Protein AF-T1BJP9-F1 (afdb_monomer)

Solvent-accessible surface area (backbone atoms only — not comparable to full-atom values): 12077 Å² total; per-residue (Å²): 49,30,37,71,36,80,92,75,74,42,78,43,82,44,78,53,63,65,61,49,51,52,51,55,53,50,50,42,71,77,35,78,64,56,66,81,48,62,50,51,62,46,56,90,78,42,38,55,70,65,92,72,53,74,73,53,45,54,58,36,40,56,50,18,43,73,68,67,36,58,67,88,60,92,91,48,84,74,60,57,40,37,24,61,34,45,49,51,98,43,65,76,87,45,28,39,38,47,62,45,50,48,52,53,50,51,44,54,48,48,42,62,74,52,51,67,56,54,81,48,71,87,43,72,69,50,28,49,52,50,30,52,54,52,45,57,56,49,47,56,33,48,74,66,64,47,31,24,53,92,51,67,79,26,22,39,52,65,49,30,48,62,92,65,39,39,70,70,39,45,76,68,52,35,46,39,38,36,39,31,37,3,70,77,41,54,66,44,60,60,32,35,40,29,40,29,36,91,91,47,72,48,63,40,82,47,91,75,67,82,83,77,71,65,132

Mean predicted aligned error: 6.46 Å

Organism: NCBI:txid410659

pLDDT: mean 87.58, std 11.11, range [42.12, 98.12]

Sequence (215 aa):
MR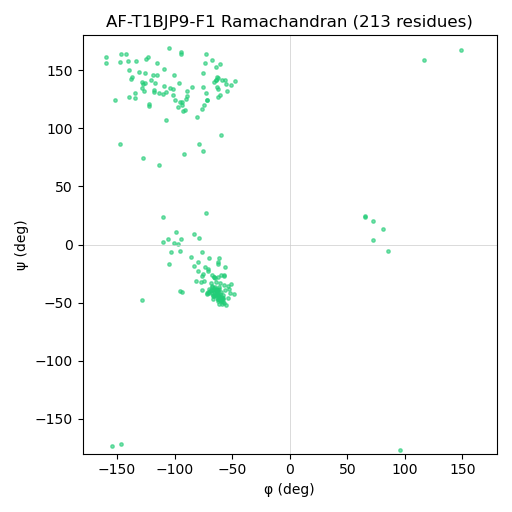AFDRLRGRLETFASCGAAAGLLARAEAHRPLGGSDEEAVLRAGLLPAVEVSPAQRVRLAQVGINTLVAVRSLDTPPVSARTLATGGSGSPDWRFLSARRLALRIAASVERGTRWMVFEQNAPVTWARGRSLVAAYLARFAAGGAFAGASAEERYFVVCDERVNQPDSVASGRVNLLFGIAARRAGEFDTWLVSHQPAASRARPVSVNRLATRP

Foldseek 3Di:
DWAQDPVVRGIDDDDCVVQVVVQVVVVCVVPVLFDFQFQAEGDPRDADPDDADLVRQVVCLQQQHHDYHPDDDPVHDGDFHFHNLNNDPHDPQRGGPRLVVNVVVLLVCLQVVLQCLLVDQQDPVSLVVSQVVSLVVQVVSVVVVQADDDDSQQAKHKDFDCVQCPPVCNVQSKGKIKMFGHRDYGNDTFIWIWIYDPVDIDIDTDDDDSVPPDD

Structure (mmCIF, N/CA/C/O backbone):
data_AF-T1BJP9-F1
#
_entry.id   AF-T1BJP9-F1
#
loop_
_atom_site.group_PDB
_atom_site.id
_atom_site.type_symbol
_atom_site.label_atom_id
_atom_site.label_alt_id
_atom_site.label_comp_id
_atom_site.label_asym_id
_atom_site.label_entity_id
_atom_site.label_seq_id
_atom_site.pdbx_PDB_ins_code
_atom_site.Cartn_x
_atom_site.Cartn_y
_atom_site.Cartn_z
_atom_site.occupancy
_atom_site.B_iso_or_equiv
_atom_site.auth_seq_id
_atom_site.auth_comp_id
_atom_site.auth_asym_id
_atom_site.auth_atom_id
_atom_site.pdbx_PDB_model_num
ATOM 1 N N . MET A 1 1 ? 9.983 -6.065 -25.088 1.00 90.06 1 MET A N 1
ATOM 2 C CA . MET A 1 1 ? 11.249 -6.635 -24.570 1.00 90.06 1 MET A CA 1
ATOM 3 C C . MET A 1 1 ? 11.684 -7.760 -25.494 1.00 90.06 1 MET A C 1
ATOM 5 O O . MET A 1 1 ? 10.810 -8.445 -25.995 1.00 90.06 1 MET A O 1
ATOM 9 N N . ARG A 1 2 ? 12.980 -7.969 -25.722 1.00 91.12 2 ARG A N 1
ATOM 10 C CA . ARG A 1 2 ? 13.518 -9.122 -26.455 1.00 91.12 2 ARG A CA 1
ATOM 11 C C . ARG A 1 2 ? 14.130 -10.131 -25.484 1.00 91.12 2 ARG A C 1
ATOM 13 O O . ARG A 1 2 ? 14.842 -9.730 -24.563 1.00 91.12 2 ARG A O 1
ATOM 20 N N . ALA A 1 3 ? 13.834 -11.410 -25.681 1.00 91.19 3 ALA A N 1
ATOM 21 C CA . ALA A 1 3 ? 14.367 -12.519 -24.890 1.00 91.19 3 ALA A CA 1
ATOM 22 C C . ALA A 1 3 ? 14.529 -13.762 -25.771 1.00 91.19 3 ALA A C 1
ATOM 24 O O . ALA A 1 3 ? 13.883 -13.872 -26.814 1.00 91.19 3 ALA A O 1
ATOM 25 N N . PHE A 1 4 ? 15.404 -14.687 -25.373 1.00 91.81 4 PHE A N 1
ATOM 26 C CA . PHE A 1 4 ? 15.595 -15.937 -26.106 1.00 91.81 4 PHE A CA 1
ATOM 27 C C . PHE A 1 4 ? 14.437 -16.896 -25.816 1.00 91.81 4 PHE A C 1
ATOM 29 O O . PHE A 1 4 ? 14.253 -17.322 -24.674 1.00 91.81 4 PHE A O 1
ATOM 36 N N . ASP A 1 5 ? 13.662 -17.227 -26.847 1.00 92.62 5 ASP A N 1
ATOM 37 C CA . ASP A 1 5 ? 12.612 -18.234 -26.775 1.00 92.62 5 ASP A CA 1
ATOM 38 C C . ASP A 1 5 ? 13.238 -19.626 -26.911 1.00 92.62 5 ASP A C 1
ATOM 40 O O . ASP A 1 5 ? 13.699 -20.016 -27.985 1.00 92.62 5 ASP A O 1
ATOM 44 N N . ARG A 1 6 ? 13.241 -20.391 -25.814 1.00 91.12 6 ARG A N 1
ATOM 45 C CA . ARG A 1 6 ? 13.776 -21.759 -25.794 1.00 91.12 6 ARG A CA 1
ATOM 46 C C . ARG A 1 6 ? 12.972 -22.728 -26.660 1.00 91.12 6 ARG A C 1
ATOM 48 O O . ARG A 1 6 ? 13.551 -23.693 -27.138 1.00 91.12 6 ARG A O 1
ATOM 55 N N . LEU A 1 7 ? 11.676 -22.485 -26.865 1.00 92.88 7 LEU A N 1
ATOM 56 C CA . LEU A 1 7 ? 10.820 -23.362 -27.670 1.00 92.88 7 LEU A CA 1
ATOM 57 C C . LEU A 1 7 ? 11.060 -23.164 -29.167 1.00 92.88 7 LEU A C 1
ATOM 59 O O . LEU A 1 7 ? 10.946 -24.108 -29.941 1.00 92.88 7 LEU A O 1
ATOM 63 N N . ARG A 1 8 ? 11.402 -21.937 -29.572 1.00 92.19 8 ARG A N 1
ATOM 64 C CA . ARG A 1 8 ? 11.646 -21.577 -30.978 1.00 92.19 8 ARG A CA 1
ATOM 65 C C . ARG A 1 8 ? 13.124 -21.450 -31.339 1.00 92.19 8 ARG A C 1
ATOM 67 O O . ARG A 1 8 ? 13.442 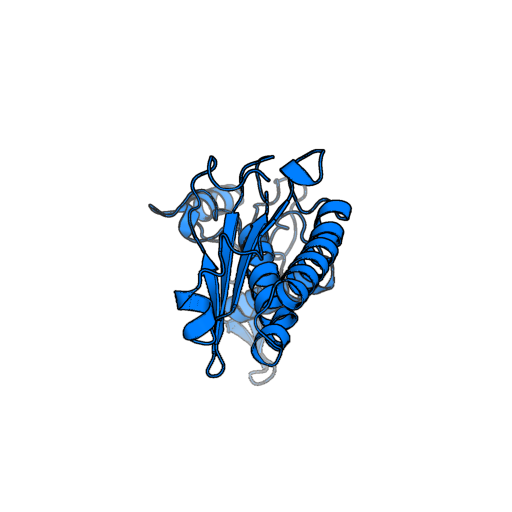-21.245 -32.506 1.00 92.19 8 ARG A O 1
ATOM 74 N N . GLY A 1 9 ? 14.021 -21.534 -30.356 1.00 93.69 9 GLY A N 1
ATOM 75 C CA . GLY A 1 9 ? 15.469 -21.467 -30.554 1.00 93.69 9 GLY A CA 1
ATOM 76 C C . GLY A 1 9 ? 15.977 -20.118 -31.073 1.00 93.69 9 GLY A C 1
ATOM 77 O O . GLY A 1 9 ? 17.035 -20.068 -31.693 1.00 93.69 9 GLY A O 1
ATOM 78 N N . ARG A 1 10 ? 15.239 -19.020 -30.863 1.00 92.56 10 ARG A N 1
ATOM 79 C CA . ARG A 1 10 ? 15.594 -17.690 -31.388 1.00 92.56 10 ARG A CA 1
ATOM 80 C C . ARG A 1 10 ? 15.185 -16.560 -30.451 1.00 92.56 10 ARG A C 1
ATOM 82 O O . ARG A 1 10 ? 14.361 -16.736 -29.559 1.00 92.56 10 ARG A O 1
ATOM 89 N N . LEU A 1 11 ? 15.749 -15.374 -30.668 1.00 91.62 11 LEU A N 1
ATOM 90 C CA . LEU A 1 11 ? 15.316 -14.159 -29.975 1.00 91.62 11 LEU A CA 1
ATOM 91 C C . LEU A 1 11 ? 13.948 -13.711 -30.496 1.00 91.62 11 LEU A C 1
ATOM 93 O O . LEU A 1 11 ? 13.807 -13.427 -31.683 1.00 91.62 11 LEU A O 1
ATOM 97 N N . GLU A 1 12 ? 12.981 -13.567 -29.596 1.00 93.38 12 GLU A N 1
ATOM 98 C CA . GLU A 1 12 ? 11.652 -13.041 -29.910 1.00 93.38 12 GLU A CA 1
ATOM 99 C C . GLU A 1 12 ? 11.312 -11.815 -29.065 1.00 93.38 12 GLU A C 1
ATOM 101 O O . GLU A 1 12 ? 11.935 -11.529 -28.035 1.00 93.38 12 GLU A O 1
ATOM 106 N N . THR A 1 13 ? 10.322 -11.060 -29.539 1.00 93.44 13 THR A N 1
ATOM 107 C CA . THR A 1 13 ? 9.803 -9.884 -28.847 1.00 93.44 13 THR A CA 1
ATOM 108 C C . THR A 1 13 ? 8.581 -10.271 -28.027 1.00 93.44 13 THR A C 1
ATOM 110 O O . THR A 1 13 ? 7.578 -10.734 -28.555 1.00 93.44 13 THR A O 1
ATOM 113 N N . PHE A 1 14 ? 8.654 -10.001 -26.731 1.00 91.69 14 PHE A N 1
ATOM 114 C CA . PHE A 1 14 ? 7.597 -10.224 -25.759 1.00 91.69 14 PHE A CA 1
ATOM 115 C C . PHE A 1 14 ? 7.100 -8.902 -25.176 1.00 91.69 14 PHE A C 1
ATOM 117 O O . PHE A 1 14 ? 7.831 -7.900 -25.110 1.00 91.69 14 PHE A O 1
ATOM 124 N N . ALA A 1 15 ? 5.864 -8.920 -24.680 1.00 92.38 15 ALA A N 1
ATOM 125 C CA . ALA A 1 15 ? 5.334 -7.839 -23.866 1.00 92.38 15 ALA A CA 1
ATOM 126 C C . ALA A 1 15 ? 6.202 -7.627 -22.613 1.00 92.38 15 ALA A C 1
ATOM 128 O O . ALA A 1 15 ? 6.691 -8.568 -21.987 1.00 92.38 15 ALA A O 1
ATOM 129 N N . SER A 1 16 ? 6.391 -6.366 -22.228 1.00 91.19 16 SER A N 1
ATOM 130 C CA . SER A 1 16 ? 7.277 -5.995 -21.117 1.00 91.19 16 SER A CA 1
ATOM 131 C C . SER A 1 16 ? 6.678 -6.265 -19.724 1.00 91.19 16 SER A C 1
ATOM 133 O O . SER A 1 16 ? 7.378 -6.111 -18.725 1.00 91.19 16 SER A O 1
ATOM 135 N N . CYS A 1 17 ? 5.406 -6.672 -19.634 1.00 91.62 17 CYS A N 1
ATOM 136 C CA . CYS A 1 17 ? 4.692 -6.862 -18.368 1.00 91.62 17 CYS A CA 1
ATOM 137 C C . CYS A 1 17 ? 5.305 -7.958 -17.481 1.00 91.62 17 CYS A C 1
ATOM 139 O O . CYS A 1 17 ? 5.424 -7.752 -16.277 1.00 91.62 17 CYS A O 1
ATOM 141 N N . GLY A 1 18 ? 5.762 -9.078 -18.054 1.00 91.25 18 GLY A N 1
ATOM 142 C CA . GLY A 1 18 ? 6.396 -10.158 -17.286 1.00 91.25 18 GLY A CA 1
ATOM 143 C C . GLY A 1 18 ? 7.719 -9.728 -16.647 1.00 91.25 18 GLY A C 1
ATOM 144 O O . GLY A 1 18 ? 7.952 -9.961 -15.461 1.00 91.25 18 GLY A O 1
ATOM 145 N N . ALA A 1 19 ? 8.559 -9.014 -17.402 1.00 90.19 19 ALA A N 1
ATOM 146 C CA . ALA A 1 19 ? 9.796 -8.451 -16.866 1.00 90.19 19 ALA A CA 1
ATOM 147 C C . ALA A 1 19 ? 9.530 -7.377 -15.809 1.00 90.19 19 ALA A C 1
ATOM 149 O O . ALA A 1 19 ? 10.197 -7.369 -14.777 1.00 90.19 19 ALA A O 1
ATOM 150 N N . ALA A 1 20 ? 8.533 -6.514 -16.028 1.00 90.25 20 ALA A N 1
ATOM 151 C CA . ALA A 1 20 ? 8.109 -5.537 -15.034 1.00 90.25 20 ALA A CA 1
ATOM 152 C C . ALA A 1 20 ? 7.643 -6.224 -13.738 1.00 90.25 20 ALA A C 1
ATOM 154 O O . ALA A 1 20 ? 8.125 -5.876 -12.667 1.00 90.25 20 ALA A O 1
ATOM 155 N N . ALA A 1 21 ? 6.789 -7.248 -13.813 1.00 90.56 21 ALA A N 1
ATOM 156 C CA . ALA A 1 21 ? 6.341 -7.998 -12.639 1.00 90.56 21 ALA A CA 1
ATOM 157 C C . ALA A 1 21 ? 7.515 -8.636 -11.872 1.00 90.56 21 ALA A C 1
ATOM 159 O O . ALA A 1 21 ? 7.614 -8.484 -10.654 1.00 90.56 21 ALA A O 1
ATOM 160 N N . GLY A 1 22 ? 8.455 -9.273 -12.578 1.00 90.12 22 GLY A N 1
ATOM 161 C CA . GLY A 1 22 ? 9.652 -9.856 -11.965 1.00 90.12 22 GLY A CA 1
ATOM 162 C C . GLY A 1 22 ? 10.575 -8.815 -11.318 1.00 90.12 22 GLY A C 1
ATOM 163 O O . GLY A 1 22 ? 11.112 -9.047 -10.234 1.00 90.12 22 GLY A O 1
ATOM 164 N N . LEU A 1 23 ? 10.730 -7.644 -11.946 1.00 88.88 23 LEU A N 1
ATOM 165 C CA . LEU A 1 23 ? 11.464 -6.507 -11.383 1.00 88.88 23 LEU A CA 1
ATOM 166 C C . LEU A 1 23 ? 10.834 -6.023 -10.081 1.00 88.88 23 LEU A C 1
ATOM 168 O O . LEU A 1 23 ? 11.531 -5.839 -9.083 1.00 88.88 23 LEU A O 1
ATOM 172 N N . LEU A 1 24 ? 9.515 -5.852 -10.097 1.00 87.06 24 LEU A N 1
ATOM 173 C CA . LEU A 1 24 ? 8.733 -5.386 -8.964 1.00 87.06 24 LEU A CA 1
ATOM 174 C C . LEU A 1 24 ? 8.795 -6.372 -7.786 1.00 87.06 24 LEU A C 1
ATOM 176 O O . LEU A 1 24 ? 8.982 -5.918 -6.656 1.00 87.06 24 LEU A O 1
ATOM 180 N N . ALA A 1 25 ? 8.687 -7.679 -8.043 1.00 87.94 25 ALA A N 1
ATOM 181 C CA . ALA A 1 25 ? 8.791 -8.726 -7.023 1.00 87.94 25 ALA A CA 1
ATOM 182 C C . ALA A 1 25 ? 10.201 -8.799 -6.416 1.00 87.94 25 ALA A C 1
ATOM 184 O O . ALA A 1 25 ? 10.366 -8.850 -5.198 1.00 87.94 25 ALA A O 1
ATOM 185 N N . ARG A 1 26 ? 11.240 -8.727 -7.260 1.00 86.06 26 ARG A N 1
ATOM 186 C CA . ARG A 1 26 ? 12.637 -8.691 -6.808 1.00 86.06 26 ARG A CA 1
ATOM 187 C C . ARG A 1 26 ? 12.912 -7.471 -5.926 1.00 86.06 26 ARG A C 1
ATOM 189 O O . ARG A 1 26 ? 13.541 -7.606 -4.882 1.00 86.06 26 ARG A O 1
ATOM 196 N N . ALA A 1 27 ? 12.451 -6.291 -6.339 1.00 82.94 27 ALA A N 1
ATOM 197 C CA . ALA A 1 27 ? 12.645 -5.061 -5.574 1.00 82.94 27 ALA A CA 1
ATOM 198 C C . ALA A 1 27 ? 12.018 -5.155 -4.172 1.00 82.94 27 ALA A C 1
ATOM 200 O O . ALA A 1 27 ? 12.639 -4.742 -3.196 1.00 82.94 27 ALA A O 1
ATOM 201 N N . GLU A 1 28 ? 10.827 -5.750 -4.056 1.00 80.56 28 GLU A N 1
ATOM 202 C CA . GLU A 1 28 ? 10.171 -5.967 -2.760 1.00 80.56 28 GLU A CA 1
ATOM 203 C C . GLU A 1 28 ? 10.908 -6.972 -1.872 1.00 80.56 28 GLU A C 1
ATOM 205 O O . GLU A 1 28 ? 10.974 -6.758 -0.663 1.00 80.56 28 GLU A O 1
ATOM 210 N N . ALA A 1 29 ? 11.489 -8.027 -2.452 1.00 83.69 29 ALA A N 1
ATOM 211 C CA . ALA A 1 29 ? 12.279 -9.002 -1.702 1.00 83.69 29 ALA A CA 1
ATOM 212 C C . ALA A 1 29 ? 13.553 -8.381 -1.103 1.00 83.69 29 ALA A C 1
ATOM 214 O O . ALA A 1 29 ? 13.911 -8.688 0.031 1.00 83.69 29 ALA A O 1
ATOM 215 N N . HIS A 1 30 ? 14.221 -7.487 -1.839 1.00 81.19 30 HIS A N 1
ATOM 216 C CA . HIS A 1 30 ? 15.437 -6.824 -1.355 1.00 81.19 30 HIS A CA 1
ATOM 217 C C . HIS A 1 30 ? 15.161 -5.629 -0.438 1.00 81.19 30 HIS A C 1
ATOM 219 O O . HIS A 1 30 ? 15.968 -5.344 0.444 1.00 81.19 30 HIS A O 1
ATOM 225 N N . ARG A 1 31 ? 14.046 -4.913 -0.634 1.00 76.88 31 ARG A N 1
ATOM 226 C CA . ARG A 1 31 ? 13.675 -3.739 0.170 1.00 76.88 31 ARG A CA 1
ATOM 227 C C . ARG A 1 31 ? 12.257 -3.864 0.721 1.00 76.88 31 ARG A C 1
ATOM 229 O O . ARG A 1 31 ? 11.335 -3.168 0.280 1.00 76.88 31 ARG A O 1
ATOM 236 N N . PRO A 1 32 ? 12.062 -4.714 1.739 1.00 72.31 32 PRO A N 1
ATOM 237 C CA . PRO A 1 32 ? 10.743 -4.999 2.273 1.00 72.31 32 PRO A CA 1
ATOM 238 C C . PRO A 1 32 ? 10.136 -3.826 3.044 1.00 72.31 32 PRO A C 1
ATOM 240 O O . PRO A 1 32 ? 8.948 -3.878 3.319 1.00 72.31 32 PRO A O 1
ATOM 243 N N . LEU A 1 33 ? 10.864 -2.760 3.378 1.00 71.62 33 LEU A N 1
ATOM 244 C CA . LEU A 1 33 ? 10.304 -1.584 4.065 1.00 71.62 33 LEU A CA 1
ATOM 245 C C . LEU A 1 33 ? 10.016 -0.406 3.122 1.00 71.62 33 LEU A C 1
ATOM 247 O O . LEU A 1 33 ? 9.480 0.606 3.557 1.00 71.62 33 LEU A O 1
ATOM 251 N N . GLY A 1 34 ? 10.271 -0.571 1.822 1.00 68.75 34 GLY A N 1
ATOM 252 C CA . GLY A 1 34 ? 10.243 0.522 0.853 1.00 68.75 34 GLY A CA 1
ATOM 253 C C . GLY A 1 34 ? 11.636 1.107 0.613 1.00 68.75 34 GLY A C 1
ATOM 254 O O . GLY A 1 34 ? 12.639 0.585 1.096 1.00 68.75 34 GLY A O 1
ATOM 255 N N . GLY A 1 35 ? 11.706 2.151 -0.210 1.00 61.66 35 GLY A N 1
ATOM 256 C CA . GLY A 1 35 ? 12.955 2.786 -0.632 1.00 61.66 35 GLY A CA 1
ATOM 257 C C . GLY A 1 35 ? 12.844 3.365 -2.041 1.00 61.66 35 GLY A C 1
ATOM 258 O O . GLY A 1 35 ? 11.881 3.067 -2.748 1.00 61.66 35 GLY A O 1
ATOM 259 N N . SER A 1 36 ? 13.828 4.187 -2.424 1.00 57.66 36 SER A N 1
ATOM 260 C CA . SER A 1 36 ? 13.829 4.973 -3.667 1.00 57.66 36 SER A CA 1
ATOM 261 C C . SER A 1 36 ? 13.440 4.150 -4.895 1.00 57.66 36 SER A C 1
ATOM 263 O O . SER A 1 36 ? 13.848 2.993 -5.037 1.00 57.66 36 SER A O 1
ATOM 265 N N . ASP A 1 37 ? 12.660 4.764 -5.785 1.00 64.50 37 ASP A N 1
ATOM 266 C CA . ASP A 1 37 ? 12.330 4.206 -7.091 1.00 64.50 37 ASP A CA 1
ATOM 267 C C . ASP A 1 37 ? 13.620 3.975 -7.890 1.00 64.50 37 ASP A C 1
ATOM 269 O O . ASP A 1 37 ? 14.137 4.887 -8.541 1.00 64.50 37 ASP A O 1
ATOM 273 N N . GLU A 1 38 ? 14.161 2.759 -7.822 1.00 68.44 38 GLU A N 1
ATOM 274 C CA . GLU A 1 38 ? 15.278 2.376 -8.672 1.00 68.44 38 GLU A CA 1
ATOM 275 C C . GLU A 1 38 ? 14.856 2.426 -10.138 1.00 68.44 38 GLU A C 1
ATOM 277 O O . GLU A 1 38 ? 13.747 2.028 -10.504 1.00 68.44 38 GLU A O 1
ATOM 282 N N . GLU A 1 39 ? 15.786 2.845 -10.996 1.00 81.12 39 GLU A N 1
ATOM 283 C CA . GLU A 1 39 ? 15.613 2.677 -12.436 1.00 81.12 39 GLU A CA 1
ATOM 284 C C . GLU A 1 39 ? 15.364 1.196 -12.759 1.00 81.12 39 GLU A C 1
ATOM 286 O O . GLU A 1 39 ? 16.009 0.301 -12.197 1.00 81.12 39 GLU A O 1
ATOM 291 N N . ALA A 1 40 ? 14.422 0.942 -13.661 1.00 84.94 40 ALA A N 1
ATOM 292 C CA . ALA A 1 40 ? 13.969 -0.397 -13.994 1.00 84.94 40 ALA A CA 1
ATOM 293 C C . ALA A 1 40 ? 14.962 -1.101 -14.937 1.00 84.94 40 ALA A C 1
ATOM 295 O O . ALA A 1 40 ? 14.828 -1.065 -16.162 1.00 84.94 40 ALA A O 1
ATOM 296 N N . VAL A 1 41 ? 15.971 -1.746 -14.344 1.00 88.94 41 VAL A N 1
ATOM 297 C CA . VAL A 1 41 ? 17.056 -2.430 -15.065 1.00 88.94 41 VAL A CA 1
ATOM 298 C C . VAL A 1 41 ? 16.746 -3.910 -15.271 1.00 88.94 41 VAL A C 1
ATOM 300 O O . VAL A 1 41 ? 16.594 -4.667 -14.306 1.00 88.94 41 VAL A O 1
ATOM 303 N N . LEU A 1 42 ? 16.693 -4.331 -16.531 1.00 89.69 42 LEU A N 1
ATOM 304 C CA . LEU A 1 42 ? 16.472 -5.713 -16.949 1.00 89.69 42 LEU A CA 1
ATOM 305 C C . LEU A 1 42 ? 17.569 -6.666 -16.440 1.00 89.69 42 LEU A C 1
ATOM 307 O O . LEU A 1 42 ? 18.696 -6.271 -16.157 1.00 89.69 42 LEU A O 1
ATOM 311 N N . ARG A 1 43 ? 17.234 -7.956 -16.307 1.00 87.19 43 ARG A N 1
ATOM 312 C CA . ARG A 1 43 ? 18.234 -8.999 -16.024 1.00 87.19 43 ARG A CA 1
ATOM 313 C C . ARG A 1 43 ? 19.080 -9.291 -17.265 1.00 87.19 43 ARG A C 1
ATOM 315 O O . ARG A 1 43 ? 18.611 -9.120 -18.388 1.00 87.19 43 ARG A O 1
ATOM 322 N N . ALA A 1 44 ? 20.283 -9.819 -17.043 1.00 84.69 44 ALA A N 1
ATOM 323 C CA . ALA A 1 44 ? 21.127 -10.348 -18.108 1.00 84.69 44 ALA A CA 1
ATOM 324 C C . ALA A 1 44 ? 20.347 -11.341 -18.992 1.00 84.69 44 ALA A C 1
ATOM 326 O O . ALA A 1 44 ? 19.571 -12.155 -18.488 1.00 84.69 44 ALA A O 1
ATOM 327 N N . GLY A 1 45 ? 20.535 -11.241 -20.310 1.00 84.25 45 GLY A N 1
ATOM 328 C CA . GLY A 1 45 ? 19.798 -12.030 -21.304 1.00 84.25 45 GLY A CA 1
ATOM 329 C C . GLY A 1 45 ? 18.447 -11.442 -21.734 1.00 84.25 45 GLY A C 1
ATOM 330 O O . GLY A 1 45 ? 17.832 -11.970 -22.659 1.00 84.25 45 GLY A O 1
ATOM 331 N N . LEU A 1 46 ? 17.991 -10.347 -21.114 1.00 89.62 46 LEU A N 1
ATOM 332 C CA . LEU A 1 46 ? 16.824 -9.578 -21.551 1.00 89.62 46 LEU A CA 1
ATOM 333 C C . LEU A 1 46 ? 17.271 -8.232 -22.119 1.00 89.62 46 LEU A C 1
ATOM 335 O O . LEU A 1 46 ? 18.097 -7.542 -21.524 1.00 89.62 46 LEU A O 1
ATOM 339 N N . LEU A 1 47 ? 16.679 -7.832 -23.242 1.00 90.19 47 LEU A N 1
ATOM 340 C CA . LEU A 1 47 ? 17.001 -6.574 -23.916 1.00 90.19 47 LEU A CA 1
ATOM 341 C C . LEU A 1 47 ? 15.740 -5.724 -24.138 1.00 90.19 47 LEU A C 1
ATOM 343 O O . LEU A 1 47 ? 14.647 -6.264 -24.359 1.00 90.19 47 LEU A O 1
ATOM 347 N N . PRO A 1 48 ? 15.838 -4.385 -24.111 1.00 91.31 48 PRO A N 1
ATOM 348 C CA . PRO A 1 48 ? 14.796 -3.525 -24.652 1.00 91.31 48 PRO A CA 1
ATOM 349 C C . PRO A 1 48 ? 14.544 -3.878 -26.122 1.00 91.31 48 PRO A C 1
ATOM 351 O O . PRO A 1 48 ? 15.462 -4.217 -26.863 1.00 91.31 48 PRO A O 1
ATOM 354 N N . ALA A 1 49 ? 13.279 -3.843 -26.547 1.00 92.00 49 ALA A N 1
ATOM 355 C CA . ALA A 1 49 ? 12.959 -4.038 -27.966 1.00 92.00 49 ALA A CA 1
ATOM 356 C C . ALA A 1 49 ? 13.265 -2.785 -28.797 1.00 92.00 49 ALA A C 1
ATOM 358 O O . ALA A 1 49 ? 13.539 -2.891 -29.985 1.00 92.00 49 ALA A O 1
ATOM 359 N N . VAL A 1 50 ? 13.213 -1.624 -28.146 1.00 91.06 50 VAL A N 1
ATOM 360 C CA . VAL A 1 50 ? 13.495 -0.309 -28.711 1.00 91.06 50 VAL A CA 1
ATOM 361 C C . VAL A 1 50 ? 14.395 0.405 -27.716 1.00 91.06 50 VAL A C 1
ATOM 363 O O . VAL A 1 50 ? 14.100 0.415 -26.516 1.00 91.06 50 VAL A O 1
ATOM 366 N N . GLU A 1 51 ? 15.491 0.972 -28.204 1.00 89.50 51 GLU A N 1
ATOM 367 C CA . GLU A 1 51 ? 16.333 1.845 -27.397 1.00 89.50 51 GLU A CA 1
ATOM 368 C C . GLU A 1 51 ? 15.663 3.207 -27.235 1.00 89.50 51 GLU A C 1
ATOM 370 O O . GLU A 1 51 ? 15.117 3.772 -28.181 1.00 89.50 51 GLU A O 1
ATOM 375 N N . VAL A 1 52 ? 15.688 3.728 -26.011 1.00 90.94 52 VAL A N 1
ATOM 376 C CA . VAL A 1 52 ? 15.080 5.014 -25.673 1.00 90.94 52 VAL A CA 1
ATOM 377 C C . VAL A 1 52 ? 16.161 5.912 -25.101 1.00 90.94 52 VAL A C 1
ATOM 379 O O . VAL A 1 52 ? 16.779 5.580 -24.083 1.00 90.94 52 VAL A O 1
ATOM 382 N N . SER A 1 53 ? 16.377 7.059 -25.746 1.00 90.69 53 SER A N 1
ATOM 383 C CA . SER A 1 53 ? 17.410 8.000 -25.321 1.00 90.69 53 SER A CA 1
ATOM 384 C C . SER A 1 53 ? 17.098 8.567 -23.932 1.00 90.69 53 SER A C 1
ATOM 386 O O . SER A 1 53 ? 15.924 8.687 -23.565 1.00 90.69 53 SER A O 1
ATOM 388 N N . PRO A 1 54 ? 18.108 8.973 -23.145 1.00 89.38 54 PRO A N 1
ATOM 389 C CA . PRO A 1 54 ? 17.885 9.531 -21.811 1.00 89.38 54 PRO A CA 1
ATOM 390 C C . PRO A 1 54 ? 16.869 10.685 -21.791 1.00 89.38 54 PRO A C 1
ATOM 392 O O . PRO A 1 54 ? 15.963 10.703 -20.958 1.00 89.38 54 PRO A O 1
ATOM 395 N N . ALA A 1 55 ? 16.939 11.591 -22.772 1.00 90.19 55 ALA A N 1
ATOM 396 C CA . ALA A 1 55 ? 15.987 12.691 -22.911 1.00 90.19 55 ALA A CA 1
ATOM 397 C C . ALA A 1 55 ? 14.552 12.201 -23.189 1.00 90.19 55 ALA A C 1
ATOM 399 O O . ALA A 1 55 ? 13.591 12.736 -22.636 1.00 90.19 55 ALA A O 1
ATOM 400 N N . GLN A 1 56 ? 14.386 11.163 -24.017 1.00 93.06 56 GLN A N 1
ATOM 401 C CA . GLN A 1 56 ? 13.080 10.544 -24.253 1.00 93.06 56 GLN A CA 1
ATOM 402 C C . GLN A 1 56 ? 12.549 9.839 -23.001 1.00 93.06 56 GLN A C 1
ATOM 404 O O . GLN A 1 56 ? 11.359 9.956 -22.717 1.00 93.06 56 GLN A O 1
ATOM 409 N N . ARG A 1 57 ? 13.405 9.163 -22.220 1.00 91.81 57 ARG A N 1
ATOM 410 C CA . ARG A 1 57 ? 12.996 8.505 -20.965 1.00 91.81 57 ARG A CA 1
ATOM 411 C C . ARG A 1 57 ? 12.384 9.503 -19.987 1.00 91.81 57 ARG A C 1
ATOM 413 O O . ARG A 1 57 ? 11.338 9.222 -19.408 1.00 91.81 57 ARG A O 1
ATOM 420 N N . VAL A 1 58 ? 12.997 10.679 -19.845 1.00 89.50 58 VAL A N 1
ATOM 421 C CA . VAL A 1 58 ? 12.475 11.755 -18.988 1.00 89.50 58 VAL A CA 1
ATOM 422 C C . VAL A 1 58 ? 11.108 12.235 -19.479 1.00 89.50 58 VAL A C 1
ATOM 424 O O . VAL A 1 58 ? 10.180 12.327 -18.676 1.00 89.50 58 VAL A O 1
ATOM 427 N N . ARG A 1 59 ? 10.952 12.479 -20.788 1.00 92.31 59 ARG A N 1
ATOM 428 C CA . ARG A 1 59 ? 9.666 12.897 -21.378 1.00 92.31 59 ARG A CA 1
ATOM 429 C C . ARG A 1 59 ? 8.566 11.852 -21.188 1.00 92.31 59 ARG A C 1
ATOM 431 O O . ARG A 1 59 ? 7.461 12.184 -20.780 1.00 92.31 59 ARG A O 1
ATOM 438 N N . LEU A 1 60 ? 8.873 10.577 -21.414 1.00 92.50 60 LEU A N 1
ATOM 439 C CA . LEU A 1 60 ? 7.927 9.477 -21.204 1.00 92.50 60 LEU A CA 1
ATOM 440 C C . LEU A 1 60 ? 7.518 9.352 -19.730 1.00 92.50 60 LEU A C 1
ATOM 442 O O . LEU A 1 60 ? 6.339 9.190 -19.417 1.00 92.50 60 LEU A O 1
ATOM 446 N N . ALA A 1 61 ? 8.460 9.524 -18.804 1.00 89.75 61 ALA A N 1
A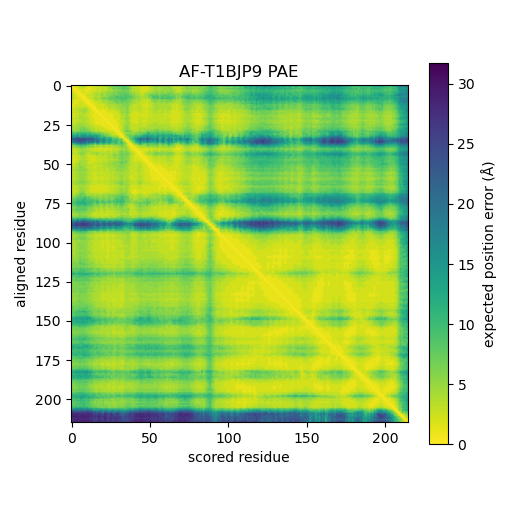TOM 447 C CA . ALA A 1 61 ? 8.157 9.506 -17.379 1.00 89.75 61 ALA A CA 1
ATOM 448 C C . ALA A 1 61 ? 7.274 10.689 -16.941 1.00 89.75 61 ALA A C 1
ATOM 450 O O . ALA A 1 61 ? 6.505 10.558 -15.989 1.00 89.75 61 ALA A O 1
ATOM 451 N N . GLN A 1 62 ? 7.329 11.842 -17.617 1.00 88.12 62 GLN A N 1
ATOM 452 C CA . GLN A 1 62 ? 6.421 12.964 -17.332 1.00 88.12 62 GLN A CA 1
ATOM 453 C C . GLN A 1 62 ? 4.952 12.610 -17.589 1.00 88.12 62 GLN A C 1
ATOM 455 O O . GLN A 1 62 ? 4.093 13.113 -16.877 1.00 88.12 62 GLN A O 1
ATOM 460 N N . VAL A 1 63 ? 4.673 11.683 -18.508 1.00 90.00 63 VAL A N 1
ATOM 461 C CA . VAL A 1 63 ? 3.316 11.181 -18.782 1.00 90.00 63 VAL A CA 1
ATOM 462 C C . VAL A 1 63 ? 3.016 9.839 -18.098 1.00 90.00 63 VAL A C 1
ATOM 464 O O . VAL A 1 63 ? 2.002 9.207 -18.372 1.00 90.00 63 VAL A O 1
ATOM 467 N N . GLY A 1 64 ? 3.880 9.387 -17.181 1.00 88.62 64 GLY A N 1
ATOM 468 C CA . GLY A 1 64 ? 3.686 8.143 -16.426 1.00 88.62 64 GLY A CA 1
ATOM 469 C C . GLY A 1 64 ? 4.080 6.862 -17.172 1.00 88.62 64 GLY A C 1
ATOM 470 O O . GLY A 1 64 ? 3.753 5.770 -16.709 1.00 88.62 64 GLY A O 1
ATOM 471 N N . ILE A 1 65 ? 4.796 6.966 -18.296 1.00 91.88 65 ILE A N 1
ATOM 472 C CA . ILE A 1 65 ? 5.325 5.812 -19.033 1.00 91.88 65 ILE A CA 1
ATOM 473 C C . ILE A 1 65 ? 6.731 5.489 -18.520 1.00 91.88 65 ILE A C 1
ATOM 475 O O . ILE A 1 65 ? 7.672 6.265 -18.683 1.00 91.88 65 ILE A O 1
ATOM 479 N N . ASN A 1 66 ? 6.879 4.308 -17.919 1.00 91.88 66 ASN A N 1
ATOM 480 C CA . ASN A 1 66 ? 8.161 3.826 -17.407 1.00 91.88 66 ASN A CA 1
ATOM 481 C C . ASN A 1 66 ? 8.918 3.049 -18.484 1.00 91.88 66 ASN A C 1
ATOM 483 O O . ASN A 1 66 ? 8.365 2.155 -19.125 1.00 91.88 66 ASN A O 1
ATOM 487 N N . THR A 1 67 ? 10.200 3.362 -18.650 1.00 92.12 67 THR A N 1
ATOM 488 C CA . THR A 1 67 ? 11.079 2.702 -19.622 1.00 92.12 67 THR A CA 1
ATOM 489 C C . THR A 1 67 ? 11.957 1.662 -18.932 1.00 92.12 67 THR A C 1
ATOM 491 O O . THR A 1 67 ? 12.329 1.819 -17.770 1.00 92.12 67 THR A O 1
ATOM 494 N N . LEU A 1 68 ? 12.254 0.573 -19.643 1.00 91.56 68 LEU A N 1
ATOM 495 C CA . LEU A 1 68 ? 13.144 -0.491 -19.178 1.00 91.56 68 LEU A CA 1
ATOM 496 C C . LEU A 1 68 ? 14.510 -0.312 -19.833 1.00 91.56 68 LEU A C 1
ATOM 498 O O . LEU A 1 68 ? 14.582 -0.126 -21.048 1.00 91.56 68 LEU A O 1
ATOM 502 N N . VAL A 1 69 ? 15.576 -0.407 -19.044 1.00 90.44 69 VAL A N 1
ATOM 503 C CA . VAL A 1 69 ? 16.958 -0.277 -19.526 1.00 90.44 69 VAL A CA 1
ATOM 504 C C . VAL A 1 69 ? 17.709 -1.596 -19.349 1.00 90.44 69 VAL A C 1
ATOM 506 O O . VAL A 1 69 ? 17.444 -2.340 -18.407 1.00 90.44 69 VAL A O 1
ATOM 509 N N . ALA A 1 70 ? 18.630 -1.916 -20.260 1.00 87.19 70 ALA A N 1
ATOM 510 C CA . ALA A 1 70 ? 19.497 -3.092 -20.118 1.00 87.19 70 ALA A CA 1
ATOM 511 C C . ALA A 1 70 ? 20.617 -2.853 -19.097 1.00 87.19 70 ALA A C 1
ATOM 513 O O . ALA A 1 70 ? 20.956 -3.739 -18.319 1.00 87.19 70 ALA A O 1
ATOM 514 N N . VAL A 1 71 ? 21.179 -1.642 -19.106 1.00 83.56 71 VAL A N 1
ATOM 515 C CA . VAL A 1 71 ? 22.340 -1.244 -18.305 1.00 83.56 71 VAL A CA 1
ATOM 516 C C . VAL A 1 71 ? 22.084 0.152 -17.741 1.00 83.56 71 VAL A C 1
ATOM 518 O O . VAL A 1 71 ? 21.477 0.989 -18.413 1.00 83.56 71 VAL A O 1
ATOM 521 N N . ARG A 1 72 ? 22.524 0.397 -16.501 1.00 81.19 72 ARG A N 1
ATOM 522 C CA . ARG A 1 72 ? 22.507 1.741 -15.907 1.00 81.19 72 ARG A CA 1
ATOM 523 C C . ARG A 1 72 ? 23.598 2.578 -16.565 1.00 81.19 72 ARG A C 1
ATOM 525 O O . ARG A 1 72 ? 24.740 2.135 -16.635 1.00 81.19 72 ARG A O 1
ATOM 532 N N . SER A 1 73 ? 23.253 3.777 -17.014 1.00 80.69 73 SER A N 1
ATOM 533 C CA . SER A 1 73 ? 24.265 4.747 -17.430 1.00 80.69 73 SER A CA 1
ATOM 534 C C . SER A 1 73 ? 24.765 5.506 -16.203 1.00 80.69 73 SER A C 1
ATOM 536 O O . SER A 1 73 ? 23.958 5.917 -15.370 1.00 80.69 73 SER A O 1
ATOM 538 N N . LEU A 1 74 ? 26.083 5.676 -16.094 1.00 79.31 74 LEU A N 1
ATOM 539 C CA . LEU A 1 74 ? 26.700 6.499 -15.050 1.00 79.31 74 LEU A CA 1
ATOM 540 C C . LEU A 1 74 ? 26.532 7.998 -15.336 1.00 79.31 74 LEU A C 1
ATOM 542 O O . LEU A 1 74 ? 26.472 8.794 -14.405 1.00 79.31 74 LEU A O 1
ATOM 546 N N . ASP A 1 75 ? 26.376 8.366 -16.608 1.00 82.06 75 ASP A N 1
ATOM 547 C CA . ASP A 1 75 ? 26.333 9.761 -17.057 1.00 82.06 75 ASP A CA 1
ATOM 548 C C . ASP A 1 75 ? 24.933 10.379 -16.961 1.00 82.06 75 ASP A C 1
ATOM 550 O O . ASP A 1 75 ? 24.759 11.584 -17.140 1.00 82.06 75 ASP A O 1
ATOM 554 N N . THR A 1 76 ? 23.902 9.563 -16.712 1.00 79.00 76 THR A N 1
ATOM 555 C CA . THR A 1 76 ? 22.514 10.033 -16.665 1.00 79.00 76 THR A CA 1
ATOM 556 C C . THR A 1 76 ? 21.834 9.638 -15.368 1.00 79.00 76 THR A C 1
ATOM 558 O O . THR A 1 76 ? 21.866 8.457 -15.016 1.00 79.00 76 THR A O 1
ATOM 561 N N . PRO A 1 77 ? 21.153 10.577 -14.688 1.00 80.31 77 PRO A N 1
ATOM 562 C CA . PRO A 1 77 ? 20.469 10.263 -13.448 1.00 80.31 77 PRO A CA 1
ATOM 563 C C . PRO A 1 77 ? 19.354 9.231 -13.686 1.00 80.31 77 PRO A C 1
ATOM 565 O O . PRO A 1 77 ? 18.677 9.274 -14.723 1.00 80.31 77 PRO A O 1
ATOM 568 N N . PRO A 1 78 ? 19.128 8.317 -12.726 1.00 83.56 78 PRO A N 1
ATOM 569 C CA . PRO A 1 78 ? 18.083 7.314 -12.837 1.00 83.56 78 PRO A CA 1
ATOM 570 C C . PRO A 1 78 ? 16.704 7.974 -12.872 1.00 83.56 78 PRO A C 1
ATOM 572 O O . PRO A 1 78 ? 16.421 8.926 -12.141 1.00 83.56 78 PRO A O 1
ATOM 575 N N . VAL A 1 79 ? 15.812 7.431 -13.698 1.00 87.19 79 VAL A N 1
ATOM 576 C CA . VAL A 1 79 ? 14.423 7.890 -13.760 1.00 87.19 79 VAL A CA 1
ATOM 577 C C . VAL A 1 79 ? 13.568 7.053 -12.815 1.00 87.19 79 VAL A C 1
ATOM 579 O O . VAL A 1 79 ? 13.378 5.855 -13.024 1.00 87.19 79 VAL A O 1
ATOM 582 N N . SER A 1 80 ? 13.028 7.702 -11.786 1.00 85.44 80 SER A N 1
ATOM 583 C CA . SER A 1 80 ? 12.107 7.083 -10.834 1.00 85.44 80 SER A CA 1
ATOM 584 C C . SER A 1 80 ? 10.824 6.604 -11.511 1.00 85.44 80 SER A C 1
ATOM 586 O O . SER A 1 80 ? 10.200 7.349 -12.273 1.00 85.44 80 SER A O 1
ATOM 588 N N . ALA A 1 81 ? 10.416 5.377 -11.190 1.00 88.62 81 ALA A N 1
ATOM 589 C CA . ALA A 1 81 ? 9.189 4.766 -11.672 1.00 88.62 81 ALA A CA 1
ATOM 590 C C . ALA A 1 81 ? 7.938 5.520 -11.194 1.00 88.62 81 ALA A C 1
ATOM 592 O O . ALA A 1 81 ? 7.783 5.881 -10.027 1.00 88.62 81 ALA A O 1
ATOM 593 N N . ARG A 1 82 ? 7.005 5.728 -12.117 1.00 88.62 82 ARG A N 1
ATOM 594 C CA . ARG A 1 82 ? 5.813 6.552 -11.932 1.00 88.62 82 ARG A CA 1
ATOM 595 C C . ARG A 1 82 ? 4.537 5.792 -12.231 1.00 88.62 82 ARG A C 1
ATOM 597 O O . ARG A 1 82 ? 4.542 4.777 -12.922 1.00 88.62 82 ARG A O 1
ATOM 604 N N . THR A 1 83 ? 3.431 6.288 -11.703 1.00 89.12 83 THR A N 1
ATOM 605 C CA . THR A 1 83 ? 2.096 5.801 -12.050 1.00 89.12 83 THR A CA 1
ATOM 606 C C . THR A 1 83 ? 1.496 6.659 -13.164 1.00 89.12 83 THR A C 1
ATOM 608 O O . THR A 1 83 ? 1.949 7.779 -13.427 1.00 89.12 83 THR A O 1
ATOM 611 N N . LEU A 1 84 ? 0.417 6.167 -13.777 1.00 88.94 84 LEU A N 1
ATOM 612 C CA . LEU A 1 84 ? -0.371 6.930 -14.751 1.00 88.94 84 LEU A CA 1
ATOM 613 C C . LEU A 1 84 ? -1.015 8.190 -14.150 1.00 88.94 84 LEU A C 1
ATOM 615 O O . LEU A 1 84 ? -1.357 9.101 -14.895 1.00 88.94 84 LEU A O 1
ATOM 619 N N . ALA A 1 85 ? -1.105 8.299 -12.816 1.00 83.00 85 ALA A N 1
ATOM 620 C CA . ALA A 1 85 ? -1.558 9.523 -12.152 1.00 83.00 85 ALA A CA 1
ATOM 621 C C . ALA A 1 85 ? -0.628 10.722 -12.418 1.00 83.00 85 ALA A C 1
ATOM 623 O O . ALA A 1 85 ? -1.024 11.858 -12.200 1.00 83.00 85 ALA A O 1
ATOM 624 N N . THR A 1 86 ? 0.591 10.483 -12.914 1.00 78.19 86 THR A N 1
ATOM 625 C CA . THR A 1 86 ? 1.520 11.545 -13.330 1.00 78.19 86 THR A CA 1
ATOM 626 C C . THR A 1 86 ? 1.038 12.295 -14.572 1.00 78.19 86 THR A C 1
ATOM 628 O O . THR A 1 86 ? 1.236 13.500 -14.661 1.00 78.19 86 THR A O 1
ATOM 631 N N . GLY A 1 87 ? 0.460 11.580 -15.542 1.00 63.44 87 GLY A N 1
ATOM 632 C CA . GLY A 1 87 ? 0.155 12.110 -16.874 1.00 63.44 87 GLY A CA 1
ATOM 633 C C . GLY A 1 87 ? -1.268 12.644 -17.051 1.00 63.44 87 GLY A C 1
ATOM 634 O O . GLY A 1 87 ? -1.628 12.994 -18.169 1.00 63.44 87 GLY A O 1
ATOM 635 N N . GLY A 1 88 ? -2.088 12.681 -15.995 1.00 64.75 88 GLY A N 1
ATOM 636 C CA . GLY A 1 88 ? -3.500 13.080 -16.061 1.00 64.75 88 GLY A CA 1
ATOM 637 C C . GLY A 1 88 ? -3.988 13.804 -14.802 1.00 64.75 88 GLY A C 1
ATOM 638 O O . GLY A 1 88 ? -3.201 14.101 -13.909 1.00 64.75 88 GLY A O 1
ATOM 639 N N . SER A 1 89 ? -5.300 14.047 -14.702 1.00 52.56 89 SER A N 1
ATOM 640 C CA . SER A 1 89 ? -5.980 14.729 -13.579 1.00 52.56 89 SER A CA 1
ATOM 641 C C . SER A 1 89 ? -6.076 13.893 -12.287 1.00 52.56 89 SER A C 1
ATOM 643 O O . SER A 1 89 ? -7.035 14.020 -11.523 1.00 52.56 89 SER A O 1
ATOM 645 N N . GLY A 1 90 ? -5.144 12.962 -12.074 1.00 54.88 90 GLY A N 1
ATOM 646 C CA . GLY A 1 90 ? -5.100 12.135 -10.871 1.00 54.88 90 GLY A CA 1
ATOM 647 C C . GLY A 1 90 ? -4.646 12.941 -9.654 1.00 54.88 90 GLY A C 1
ATOM 648 O O . GLY A 1 90 ? -4.058 14.013 -9.788 1.00 54.88 90 GLY A O 1
ATOM 649 N N . SER A 1 91 ? -4.881 12.414 -8.447 1.00 59.22 91 SER A N 1
ATOM 650 C CA . SER A 1 91 ? -4.293 13.022 -7.250 1.00 59.22 91 SER A CA 1
ATOM 651 C C . SER A 1 91 ? -2.754 12.998 -7.372 1.00 59.22 91 SER A C 1
ATOM 653 O O . SER A 1 91 ? -2.181 11.923 -7.609 1.00 59.22 91 SER A O 1
ATOM 655 N N . PRO A 1 92 ? -2.070 14.145 -7.176 1.00 65.50 92 PRO A N 1
ATOM 656 C CA . PRO A 1 92 ? -0.610 14.231 -7.229 1.00 65.50 92 PRO A CA 1
ATOM 657 C C . PRO A 1 92 ? 0.072 13.364 -6.159 1.00 65.50 92 PRO A C 1
ATOM 659 O O . PRO A 1 92 ? 1.283 13.133 -6.222 1.00 65.50 92 PRO A O 1
ATOM 662 N N . ASP A 1 93 ? -0.698 12.857 -5.195 1.00 68.75 93 ASP A N 1
ATOM 663 C CA . ASP A 1 93 ? -0.217 12.091 -4.052 1.00 68.75 93 ASP A CA 1
ATOM 664 C C . ASP A 1 93 ? 0.344 10.722 -4.465 1.00 68.75 93 ASP A C 1
ATOM 666 O O . ASP A 1 93 ? 1.272 10.217 -3.835 1.00 68.75 93 ASP A O 1
ATOM 670 N N . TRP A 1 94 ? -0.121 10.165 -5.592 1.00 79.12 94 TRP A N 1
ATOM 671 C CA . TRP A 1 94 ? 0.249 8.820 -6.058 1.00 79.12 94 TRP A CA 1
ATOM 672 C C . TRP A 1 94 ? 1.129 8.799 -7.308 1.00 79.12 94 TRP A C 1
ATOM 674 O O . TRP A 1 94 ? 1.162 7.796 -8.022 1.00 79.12 94 TRP A O 1
ATOM 684 N N . ARG A 1 95 ? 1.865 9.882 -7.578 1.00 83.44 95 ARG A N 1
ATOM 685 C CA . ARG A 1 95 ? 2.762 10.004 -8.741 1.00 83.44 95 ARG A CA 1
ATOM 686 C C . ARG A 1 95 ? 3.819 8.897 -8.819 1.00 83.44 95 ARG A C 1
ATOM 688 O O . ARG A 1 95 ? 4.118 8.419 -9.911 1.00 83.44 95 ARG A O 1
ATOM 695 N N . PHE A 1 96 ? 4.385 8.492 -7.685 1.00 85.81 96 PHE A N 1
ATOM 696 C CA . PHE A 1 96 ? 5.492 7.534 -7.623 1.00 85.81 96 PHE A CA 1
ATOM 697 C C . PHE A 1 96 ? 5.019 6.106 -7.355 1.00 85.81 96 PHE A C 1
ATOM 699 O O . PHE A 1 96 ? 4.132 5.866 -6.529 1.00 85.81 96 PHE A O 1
ATOM 706 N N . LEU A 1 97 ? 5.625 5.145 -8.058 1.00 87.12 97 LEU A N 1
ATOM 707 C CA . LEU A 1 97 ? 5.213 3.746 -7.993 1.00 87.12 97 LEU A CA 1
ATOM 708 C C . LEU A 1 97 ? 5.588 3.101 -6.650 1.00 87.12 97 LEU A C 1
ATOM 710 O O . LEU A 1 97 ? 4.754 2.401 -6.077 1.00 87.12 97 LEU A O 1
ATOM 714 N N . SER A 1 98 ? 6.794 3.345 -6.124 1.00 83.38 98 SER A N 1
ATOM 715 C CA . SER A 1 98 ? 7.232 2.843 -4.808 1.00 83.38 98 SER A CA 1
ATOM 716 C C . SER A 1 98 ? 6.284 3.252 -3.683 1.00 83.38 98 SER A C 1
ATOM 718 O O . SER A 1 98 ? 5.789 2.385 -2.962 1.00 83.38 98 SER A O 1
ATOM 720 N N . ALA A 1 99 ? 5.975 4.547 -3.579 1.00 82.81 99 ALA A N 1
ATOM 721 C CA . ALA A 1 99 ? 5.075 5.092 -2.566 1.00 82.81 99 ALA A CA 1
ATOM 722 C C . ALA A 1 99 ? 3.686 4.444 -2.650 1.00 82.81 99 ALA A C 1
ATOM 724 O O . ALA A 1 99 ? 3.153 3.964 -1.646 1.00 82.81 99 ALA A O 1
ATOM 725 N N . ARG A 1 100 ? 3.126 4.334 -3.866 1.00 87.06 100 ARG A N 1
ATOM 726 C CA . ARG A 1 100 ? 1.817 3.700 -4.074 1.00 87.06 100 ARG A CA 1
ATOM 727 C C . ARG A 1 100 ? 1.813 2.228 -3.673 1.00 87.06 100 ARG A C 1
ATOM 729 O O . ARG A 1 100 ? 0.867 1.774 -3.031 1.00 87.06 100 ARG A O 1
ATOM 736 N N . ARG A 1 101 ? 2.851 1.478 -4.043 1.00 88.00 101 ARG A N 1
ATOM 737 C CA . ARG A 1 101 ? 2.969 0.050 -3.714 1.00 88.00 101 ARG A CA 1
ATOM 738 C C . ARG A 1 101 ? 3.134 -0.177 -2.218 1.00 88.00 101 ARG A C 1
ATOM 740 O O . ARG A 1 101 ? 2.458 -1.041 -1.667 1.00 88.00 101 ARG A O 1
ATOM 747 N N . LEU A 1 102 ? 3.978 0.617 -1.558 1.00 87.00 102 LEU A N 1
ATOM 748 C CA . LEU A 1 102 ? 4.165 0.555 -0.111 1.00 87.00 102 LEU A CA 1
ATOM 749 C C . LEU A 1 102 ? 2.836 0.769 0.620 1.00 87.00 102 LEU A C 1
ATOM 751 O O . LEU A 1 102 ? 2.458 -0.057 1.448 1.00 87.00 102 LEU A O 1
ATOM 755 N N . ALA A 1 103 ? 2.109 1.826 0.259 1.00 89.69 103 ALA A N 1
ATOM 756 C CA . ALA A 1 103 ? 0.814 2.156 0.836 1.00 89.69 103 ALA A CA 1
ATOM 757 C C . ALA A 1 103 ? -0.225 1.039 0.642 1.00 89.69 103 ALA A C 1
ATOM 759 O O . ALA A 1 103 ? -0.856 0.602 1.604 1.00 89.69 103 ALA A O 1
ATOM 760 N N . LEU A 1 104 ? -0.362 0.515 -0.583 1.0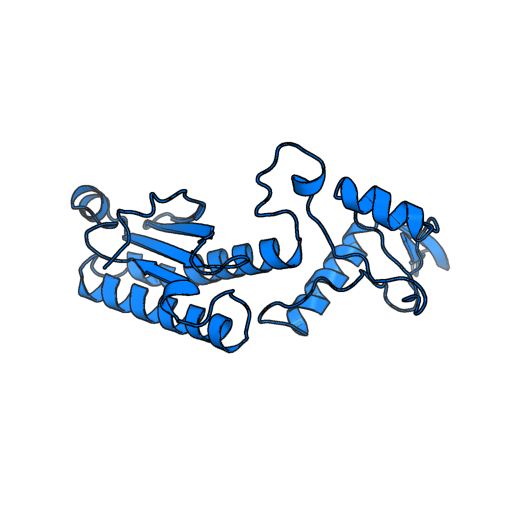0 90.88 104 LEU A N 1
ATOM 761 C CA . LEU A 1 104 ? -1.279 -0.593 -0.877 1.00 90.88 104 LEU A CA 1
ATOM 762 C C . LEU A 1 104 ? -0.918 -1.863 -0.105 1.00 90.88 104 LEU A C 1
ATOM 764 O O . LEU A 1 104 ? -1.802 -2.555 0.395 1.00 90.88 104 LEU A O 1
ATOM 768 N N . ARG A 1 105 ? 0.375 -2.162 0.027 1.00 91.69 105 ARG A N 1
ATOM 769 C CA . ARG A 1 105 ? 0.844 -3.316 0.793 1.00 91.69 105 ARG A CA 1
ATOM 770 C C . ARG A 1 105 ? 0.555 -3.160 2.281 1.00 91.69 105 ARG A C 1
ATOM 772 O O . ARG A 1 105 ? 0.100 -4.117 2.895 1.00 91.69 105 ARG A O 1
ATOM 779 N N . ILE A 1 106 ? 0.790 -1.978 2.853 1.00 94.38 106 ILE A N 1
ATOM 780 C CA . ILE A 1 106 ? 0.434 -1.680 4.245 1.00 94.38 106 ILE A CA 1
ATOM 781 C C . ILE A 1 106 ? -1.069 -1.873 4.445 1.00 94.38 106 ILE A C 1
ATOM 783 O O . ILE A 1 106 ? -1.450 -2.641 5.322 1.00 94.38 106 ILE A O 1
ATOM 787 N N . ALA A 1 107 ? -1.908 -1.271 3.597 1.00 95.56 107 ALA A N 1
ATOM 788 C CA . ALA A 1 107 ? -3.360 -1.400 3.690 1.00 95.56 107 ALA A CA 1
ATOM 789 C C . ALA A 1 107 ? -3.830 -2.859 3.604 1.00 95.56 107 ALA A C 1
ATOM 791 O O . ALA A 1 107 ? -4.607 -3.303 4.445 1.00 95.56 107 ALA A O 1
ATOM 792 N N . ALA A 1 108 ? -3.299 -3.628 2.650 1.00 95.81 108 ALA A N 1
ATOM 793 C CA . ALA A 1 108 ? -3.645 -5.036 2.488 1.00 95.81 108 ALA A CA 1
ATOM 794 C C . ALA A 1 108 ? -3.158 -5.908 3.662 1.00 95.81 108 ALA A C 1
ATOM 796 O O . ALA A 1 108 ? -3.830 -6.864 4.048 1.00 95.81 108 ALA A O 1
ATOM 797 N N . SER A 1 109 ? -1.991 -5.601 4.236 1.00 96.56 109 SER A N 1
ATOM 798 C CA . SER A 1 109 ? -1.478 -6.293 5.424 1.00 96.56 109 SER A CA 1
ATOM 799 C C . SER A 1 109 ? -2.286 -5.969 6.674 1.00 96.56 109 SER A C 1
ATOM 801 O O . SER A 1 109 ? -2.573 -6.887 7.434 1.00 96.56 109 SER A O 1
ATOM 803 N N . VAL A 1 110 ? -2.680 -4.707 6.874 1.00 97.94 110 VAL A N 1
ATOM 804 C CA . VAL A 1 110 ? -3.560 -4.312 7.982 1.00 97.94 110 VAL A CA 1
ATOM 805 C C . VAL A 1 110 ? -4.902 -5.023 7.841 1.00 97.94 110 VAL A C 1
ATOM 807 O O . VAL A 1 110 ? -5.289 -5.734 8.756 1.00 97.94 110 VAL A O 1
ATOM 810 N N . GLU A 1 111 ? -5.542 -4.955 6.670 1.00 98.00 111 GLU A N 1
ATOM 811 C CA . GLU A 1 111 ? -6.826 -5.619 6.411 1.00 98.00 111 GLU A CA 1
ATOM 812 C C . GLU A 1 111 ? -6.807 -7.121 6.735 1.00 98.00 111 GLU A C 1
ATOM 814 O O . GLU A 1 111 ? -7.720 -7.636 7.384 1.00 98.00 111 GLU A O 1
ATOM 819 N N . ARG A 1 112 ? -5.765 -7.842 6.304 1.00 97.56 112 ARG A N 1
ATOM 820 C CA . ARG A 1 112 ? -5.629 -9.270 6.620 1.00 97.56 112 ARG A CA 1
ATOM 821 C C . ARG A 1 112 ? -5.271 -9.504 8.087 1.00 97.56 112 ARG A C 1
ATOM 823 O O . ARG A 1 112 ? -5.825 -10.404 8.709 1.00 97.56 112 ARG A O 1
ATOM 830 N N . GLY A 1 113 ? -4.363 -8.701 8.636 1.00 97.38 113 GLY A N 1
ATOM 831 C CA . GLY A 1 113 ? -3.831 -8.849 9.991 1.00 97.38 113 GLY A CA 1
ATOM 832 C C . GLY A 1 113 ? -4.821 -8.500 11.102 1.00 97.38 113 GLY A C 1
ATOM 833 O O . GLY A 1 113 ? -4.658 -8.975 12.221 1.00 97.38 113 GLY A O 1
ATOM 834 N N . THR A 1 114 ? -5.862 -7.719 10.807 1.00 97.88 114 THR A N 1
ATOM 835 C CA . THR A 1 114 ? -6.918 -7.349 11.766 1.00 97.88 114 THR A CA 1
ATOM 836 C C . THR A 1 114 ? -8.236 -8.082 11.528 1.00 97.88 114 THR A C 1
ATOM 838 O O . THR A 1 114 ? -9.209 -7.849 12.240 1.00 97.88 114 THR A O 1
ATOM 841 N N . ARG A 1 115 ? -8.276 -9.031 10.579 1.00 97.12 115 ARG A N 1
ATOM 842 C CA . ARG A 1 115 ? -9.483 -9.811 10.254 1.00 97.12 115 ARG A CA 1
ATOM 843 C C . ARG A 1 115 ? -10.099 -10.502 11.469 1.00 97.12 115 ARG A C 1
ATOM 845 O O . ARG A 1 115 ? -11.319 -10.593 11.549 1.00 97.12 115 ARG A O 1
ATOM 852 N N . TRP A 1 116 ? -9.265 -10.974 12.394 1.00 96.38 116 TRP A N 1
ATOM 853 C CA . TRP A 1 116 ? -9.687 -11.680 13.605 1.00 96.38 116 TRP A CA 1
ATOM 854 C C . TRP A 1 116 ? -10.663 -10.867 14.470 1.00 96.38 116 TRP A C 1
ATOM 856 O O . TRP A 1 116 ? -11.495 -11.460 15.145 1.00 96.38 116 TRP A O 1
ATOM 866 N N . MET A 1 117 ? -10.625 -9.530 14.399 1.00 96.88 117 MET A N 1
ATOM 867 C CA . MET A 1 117 ? -11.464 -8.648 15.220 1.00 96.88 117 MET A CA 1
ATOM 868 C C . MET A 1 117 ? -12.965 -8.865 15.004 1.00 96.88 117 MET A C 1
ATOM 870 O O . MET A 1 117 ? -13.745 -8.585 15.904 1.00 96.88 117 MET A O 1
ATOM 874 N N . VAL A 1 118 ? -13.385 -9.357 13.831 1.00 94.88 118 VAL A N 1
ATOM 875 C CA . VAL A 1 118 ? -14.810 -9.623 13.560 1.00 94.88 118 VAL A CA 1
ATOM 876 C C . VAL A 1 118 ? -15.348 -10.852 14.292 1.00 94.88 118 VAL A C 1
ATOM 878 O O . VAL A 1 118 ? -16.558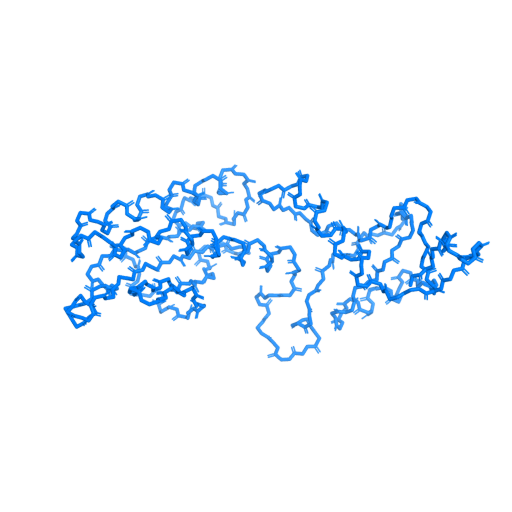 -11.020 14.392 1.00 94.88 118 VAL A O 1
ATOM 881 N N . PHE A 1 119 ? -14.456 -11.741 14.733 1.00 93.25 119 PHE A N 1
ATOM 882 C CA . PHE A 1 119 ? -14.808 -12.989 15.410 1.00 93.25 119 PHE A CA 1
ATOM 883 C C . PHE A 1 119 ? -14.730 -12.859 16.936 1.00 93.25 119 PHE A C 1
ATOM 885 O O . PHE A 1 119 ? -14.985 -13.822 17.650 1.00 93.25 119 PHE A O 1
ATOM 892 N N . GLU A 1 120 ? -14.384 -11.670 17.420 1.00 93.75 120 GLU A N 1
ATOM 893 C CA . GLU A 1 120 ? -14.330 -11.308 18.831 1.00 93.75 120 GLU A CA 1
ATOM 894 C C . GLU A 1 120 ? -15.529 -10.428 19.194 1.00 93.75 120 GLU A C 1
ATOM 896 O O . GLU A 1 120 ? -16.239 -9.906 18.328 1.00 93.75 120 GLU A O 1
ATOM 901 N N . GLN A 1 121 ? -15.736 -10.200 20.492 1.00 92.38 121 GLN A N 1
ATOM 902 C CA . GLN A 1 121 ? -16.723 -9.220 20.933 1.00 92.38 121 GLN A CA 1
ATOM 903 C C . GLN A 1 121 ? -16.329 -7.817 20.438 1.00 92.38 121 GLN A C 1
ATOM 905 O O . GLN A 1 121 ? -15.213 -7.346 20.677 1.00 92.38 121 GLN A O 1
ATOM 910 N N . ASN A 1 122 ? -17.255 -7.133 19.758 1.00 93.62 122 ASN A N 1
ATOM 911 C CA . ASN A 1 122 ? -17.061 -5.773 19.255 1.00 93.62 122 ASN A CA 1
ATOM 912 C C . ASN A 1 122 ? -17.143 -4.756 20.409 1.00 93.62 122 ASN A C 1
ATOM 914 O O . ASN A 1 122 ? -18.193 -4.171 20.662 1.00 93.62 122 ASN A O 1
ATOM 918 N N . ALA A 1 123 ? -16.043 -4.621 21.149 1.00 94.88 123 ALA A N 1
ATOM 919 C CA . ALA A 1 123 ? -15.952 -3.860 22.392 1.00 94.88 123 ALA A CA 1
ATOM 920 C C . ALA A 1 123 ? -14.598 -3.124 22.513 1.00 94.88 123 ALA A C 1
ATOM 922 O O . ALA A 1 123 ? -13.633 -3.516 21.841 1.00 94.88 123 ALA A O 1
ATOM 923 N N . PRO A 1 124 ? -14.475 -2.126 23.416 1.00 96.69 124 PRO A N 1
ATOM 924 C CA . PRO A 1 124 ? -13.258 -1.322 23.583 1.00 96.69 124 PRO A CA 1
ATOM 925 C C . PRO A 1 124 ? -11.964 -2.126 23.757 1.00 96.69 124 PRO A C 1
ATOM 927 O O . PRO A 1 124 ? -10.914 -1.736 23.246 1.00 96.69 124 PRO A O 1
ATOM 930 N N . VAL A 1 125 ? -12.027 -3.291 24.412 1.00 96.88 125 VAL A N 1
ATOM 931 C CA . VAL A 1 125 ? -10.872 -4.191 24.576 1.00 96.88 125 VAL A CA 1
ATOM 932 C C . VAL A 1 125 ? -10.338 -4.714 23.234 1.00 96.88 125 VAL A C 1
ATOM 934 O O . VAL A 1 125 ? -9.128 -4.701 22.993 1.00 96.88 125 VAL A O 1
ATOM 937 N N . THR A 1 126 ? -11.226 -5.120 22.325 1.00 96.88 126 THR A N 1
ATOM 938 C CA . THR A 1 126 ? -10.877 -5.610 20.984 1.00 96.88 126 THR A CA 1
ATOM 939 C C . THR A 1 126 ? -10.310 -4.475 20.144 1.00 96.88 126 THR A C 1
ATOM 941 O O . THR A 1 126 ? -9.291 -4.649 19.472 1.00 96.88 126 THR A O 1
ATOM 944 N N . TRP A 1 127 ? -10.910 -3.286 20.234 1.00 97.56 127 TRP A N 1
ATOM 945 C CA . TRP A 1 127 ? -10.452 -2.099 19.513 1.00 97.56 127 TRP A CA 1
ATOM 946 C C . TRP A 1 127 ? -9.058 -1.658 19.955 1.00 97.56 127 TRP A C 1
ATOM 948 O O . TRP A 1 127 ? -8.185 -1.432 19.116 1.00 97.56 127 TRP A O 1
ATOM 958 N N . ALA A 1 128 ? -8.804 -1.633 21.266 1.00 97.75 128 ALA A N 1
ATOM 959 C CA . ALA A 1 128 ? -7.494 -1.322 21.823 1.00 97.75 128 ALA A CA 1
ATOM 960 C C . ALA A 1 128 ? -6.423 -2.323 21.363 1.00 97.75 128 ALA A C 1
ATOM 962 O O . ALA A 1 128 ? -5.329 -1.912 20.973 1.00 97.75 128 ALA A O 1
ATOM 963 N N . ARG A 1 129 ? -6.738 -3.628 21.339 1.00 97.88 129 ARG A N 1
ATOM 964 C CA . ARG A 1 129 ? -5.834 -4.665 20.809 1.00 97.88 129 ARG A CA 1
ATOM 965 C C . ARG A 1 129 ? -5.537 -4.453 19.324 1.00 97.88 129 ARG A C 1
ATOM 967 O O . ARG A 1 129 ? -4.370 -4.474 18.935 1.00 97.88 129 ARG A O 1
ATOM 974 N N . GLY A 1 130 ? -6.564 -4.204 18.508 1.00 97.62 130 GLY A N 1
ATOM 975 C CA . GLY A 1 130 ? -6.412 -3.912 17.080 1.00 97.62 130 GLY A CA 1
ATOM 976 C C . GLY A 1 130 ? -5.556 -2.670 16.823 1.00 97.62 130 GLY A C 1
ATOM 977 O O . GLY A 1 130 ? -4.600 -2.721 16.048 1.00 97.62 130 GLY A O 1
ATOM 978 N N . ARG A 1 131 ? -5.832 -1.575 17.543 1.00 97.88 131 ARG A N 1
ATOM 979 C CA . ARG A 1 131 ? -5.061 -0.326 17.481 1.00 97.88 131 ARG A CA 1
ATOM 980 C C . ARG A 1 131 ? -3.590 -0.553 17.820 1.00 97.88 131 ARG A C 1
ATOM 982 O O . ARG A 1 131 ? -2.728 -0.130 17.055 1.00 97.88 131 ARG A O 1
ATOM 989 N N . SER A 1 132 ? -3.303 -1.233 18.929 1.00 97.56 132 SER A N 1
ATOM 990 C CA . SER A 1 132 ? -1.933 -1.512 19.374 1.00 97.56 132 SER A CA 1
ATOM 991 C C . SER A 1 132 ? -1.168 -2.393 18.385 1.00 97.56 132 SER A C 1
ATOM 993 O O . SER A 1 132 ? -0.008 -2.113 18.087 1.00 97.56 132 SER A O 1
ATOM 995 N N . LEU A 1 133 ? -1.820 -3.415 17.822 1.00 98.06 133 LEU A N 1
ATOM 996 C CA . LEU A 1 133 ? -1.220 -4.293 16.815 1.00 98.06 133 LEU A CA 1
ATOM 997 C C . LEU A 1 133 ? -0.837 -3.520 15.546 1.00 98.06 133 LEU A C 1
ATOM 999 O O . LEU A 1 133 ? 0.284 -3.653 15.051 1.00 98.06 133 LEU A O 1
ATOM 1003 N N . VAL A 1 134 ? -1.739 -2.677 15.038 1.00 98.12 134 VAL A N 1
ATOM 1004 C CA . VAL A 1 134 ? -1.465 -1.865 13.843 1.00 98.12 134 VAL A CA 1
ATOM 1005 C C . VAL A 1 134 ? -0.417 -0.791 14.133 1.00 98.12 134 VAL A C 1
ATOM 1007 O O . VAL A 1 134 ? 0.476 -0.586 13.313 1.00 98.12 134 VAL A O 1
ATOM 1010 N N . ALA A 1 135 ? -0.456 -0.151 15.304 1.00 97.19 135 ALA A N 1
ATOM 1011 C CA . ALA A 1 135 ? 0.547 0.835 15.701 1.00 97.19 135 ALA A CA 1
ATOM 1012 C C . ALA A 1 135 ? 1.954 0.218 15.761 1.00 97.19 135 ALA A C 1
ATOM 1014 O O . ALA A 1 135 ? 2.886 0.763 15.173 1.00 97.19 135 ALA A O 1
ATOM 1015 N N . ALA A 1 136 ? 2.106 -0.958 16.378 1.00 96.94 136 ALA A N 1
ATOM 1016 C CA . ALA A 1 136 ? 3.376 -1.683 16.411 1.00 96.94 136 ALA A CA 1
ATOM 1017 C C . ALA A 1 136 ? 3.867 -2.078 15.005 1.00 96.94 136 ALA A C 1
ATOM 1019 O O . ALA A 1 136 ? 5.061 -1.987 14.710 1.00 96.94 136 ALA A O 1
ATOM 1020 N N . TYR A 1 137 ? 2.958 -2.478 14.111 1.00 96.25 137 TYR A N 1
ATOM 1021 C CA . TYR A 1 137 ? 3.292 -2.765 12.716 1.00 96.25 137 TYR A CA 1
ATOM 1022 C C . TYR A 1 137 ? 3.816 -1.520 11.982 1.00 96.25 137 TYR A C 1
ATOM 1024 O O . TYR A 1 137 ? 4.877 -1.581 11.359 1.00 96.25 137 TYR A O 1
ATOM 1032 N N . LEU A 1 138 ? 3.128 -0.379 12.094 1.00 95.38 138 LEU A N 1
ATOM 1033 C CA . LEU A 1 138 ? 3.532 0.882 11.460 1.00 95.38 138 LEU A CA 1
ATOM 1034 C C . LEU A 1 138 ? 4.817 1.463 12.068 1.00 95.38 138 LEU A C 1
ATOM 1036 O O . LEU A 1 138 ? 5.646 2.004 11.335 1.00 95.38 138 LEU A O 1
ATOM 1040 N N . ALA A 1 139 ? 5.048 1.275 13.368 1.00 94.44 139 ALA A N 1
ATOM 1041 C CA . ALA A 1 139 ? 6.280 1.688 14.036 1.00 94.44 139 ALA A CA 1
ATOM 1042 C C . ALA A 1 139 ? 7.535 1.068 13.394 1.00 94.44 139 ALA A C 1
ATOM 1044 O O . ALA A 1 139 ? 8.563 1.733 13.285 1.00 94.44 139 ALA A O 1
ATOM 1045 N N . ARG A 1 140 ? 7.450 -0.173 12.891 1.00 93.06 140 ARG A N 1
ATOM 1046 C CA . ARG A 1 140 ? 8.562 -0.833 12.179 1.00 93.06 140 ARG A CA 1
ATOM 1047 C C . ARG A 1 140 ? 8.905 -0.138 10.858 1.00 93.06 140 ARG A C 1
ATOM 1049 O O . ARG A 1 140 ? 10.078 -0.033 10.514 1.00 93.06 140 ARG A O 1
ATOM 1056 N N . PHE A 1 141 ? 7.903 0.358 10.133 1.00 91.06 141 PHE A N 1
ATOM 1057 C CA . PHE A 1 141 ? 8.113 1.150 8.915 1.00 91.06 141 PHE A CA 1
ATOM 1058 C C . PHE A 1 141 ? 8.678 2.534 9.234 1.00 91.06 141 PHE A C 1
ATOM 1060 O O . PHE A 1 141 ? 9.599 2.985 8.557 1.00 91.06 141 PHE A O 1
ATOM 1067 N N . ALA A 1 142 ? 8.177 3.171 10.295 1.00 90.50 142 ALA A N 1
ATOM 1068 C CA . ALA A 1 142 ? 8.695 4.444 10.781 1.00 90.50 142 ALA A CA 1
ATOM 1069 C C . ALA A 1 142 ? 10.182 4.344 11.166 1.00 90.50 142 ALA A C 1
ATOM 1071 O O . ALA A 1 142 ? 10.982 5.168 10.731 1.00 90.50 142 ALA A O 1
ATOM 1072 N N . ALA A 1 143 ? 10.566 3.309 11.920 1.00 89.69 143 ALA A N 1
ATOM 1073 C CA . ALA A 1 143 ? 11.958 3.055 12.298 1.00 89.69 143 ALA A CA 1
ATOM 1074 C C . ALA A 1 143 ? 12.856 2.753 11.085 1.00 89.69 143 ALA A C 1
ATOM 1076 O O . ALA A 1 143 ? 14.026 3.120 11.075 1.00 89.69 143 ALA A O 1
ATOM 1077 N N . GLY A 1 144 ? 12.300 2.128 10.042 1.00 87.19 144 GLY A N 1
ATOM 1078 C CA . GLY A 1 144 ? 12.978 1.891 8.766 1.00 87.19 144 GLY A CA 1
ATOM 1079 C C . GLY A 1 144 ? 13.035 3.100 7.825 1.00 87.19 144 GLY A C 1
ATOM 1080 O O . GLY A 1 144 ? 13.446 2.936 6.680 1.00 87.19 144 GLY A O 1
ATOM 1081 N N . GLY A 1 145 ? 12.590 4.286 8.260 1.00 86.88 145 GLY A N 1
ATOM 1082 C CA . GLY A 1 145 ? 12.634 5.514 7.458 1.00 86.88 145 GLY A CA 1
ATOM 1083 C C . GLY A 1 145 ? 11.622 5.565 6.309 1.00 86.88 145 GLY A C 1
ATOM 1084 O O . GLY A 1 145 ? 11.806 6.324 5.363 1.00 86.88 145 GLY A O 1
ATOM 1085 N N . ALA A 1 146 ? 10.558 4.758 6.359 1.00 87.06 146 ALA A N 1
ATOM 1086 C CA . ALA A 1 146 ? 9.571 4.683 5.282 1.00 87.06 146 ALA A CA 1
ATOM 1087 C C . ALA A 1 146 ? 8.546 5.836 5.289 1.00 87.06 146 ALA A C 1
ATOM 1089 O O . ALA A 1 146 ? 7.832 6.019 4.303 1.00 87.06 146 ALA A O 1
ATOM 1090 N N . PHE A 1 147 ? 8.447 6.585 6.394 1.00 89.81 147 PHE A N 1
ATOM 1091 C CA . PHE A 1 147 ? 7.512 7.700 6.574 1.00 89.81 147 PHE A CA 1
ATOM 1092 C C . PHE A 1 147 ? 8.264 9.009 6.825 1.00 89.81 147 PHE A C 1
ATOM 1094 O O . PHE A 1 147 ? 9.303 9.021 7.487 1.00 89.81 147 PHE A O 1
ATOM 1101 N N . ALA A 1 148 ? 7.712 10.111 6.328 1.00 85.19 148 ALA A N 1
ATOM 1102 C CA . ALA A 1 148 ? 8.196 11.459 6.580 1.00 85.19 148 ALA A CA 1
ATOM 1103 C C . ALA A 1 148 ? 7.816 11.927 7.995 1.00 85.19 148 ALA A C 1
ATOM 1105 O O . ALA A 1 148 ? 6.757 11.573 8.509 1.00 85.19 148 ALA A O 1
ATOM 1106 N N . GLY A 1 149 ? 8.664 12.758 8.603 1.00 87.62 149 GLY A N 1
ATOM 1107 C CA . GLY A 1 149 ? 8.458 13.312 9.946 1.00 87.62 149 GLY A CA 1
ATOM 1108 C C . GLY A 1 149 ? 9.515 12.867 10.952 1.00 87.62 149 GLY A C 1
ATOM 1109 O O . GLY A 1 149 ? 10.212 11.864 10.757 1.00 87.62 149 GLY A O 1
ATOM 1110 N N . ALA A 1 150 ? 9.652 13.633 12.028 1.00 85.50 150 ALA A N 1
ATOM 1111 C CA . ALA A 1 150 ? 10.603 13.383 13.105 1.00 85.50 150 ALA A CA 1
ATOM 1112 C C . ALA A 1 150 ? 9.955 12.609 14.262 1.00 85.50 150 ALA A C 1
ATOM 1114 O O . ALA A 1 150 ? 10.574 11.688 14.801 1.00 85.50 150 ALA A O 1
ATOM 1115 N N . SER A 1 151 ? 8.706 12.935 14.604 1.00 88.31 151 SER A N 1
ATOM 1116 C CA . SER A 1 151 ? 7.958 12.278 15.681 1.00 88.31 151 SER A CA 1
ATOM 1117 C C . SER A 1 151 ? 7.077 11.133 15.165 1.00 88.31 151 SER A C 1
ATOM 1119 O O . SER A 1 151 ? 6.808 11.011 13.969 1.00 88.31 151 SER A O 1
ATOM 1121 N N . ALA A 1 152 ? 6.614 10.257 16.063 1.00 85.00 152 ALA A N 1
ATOM 1122 C CA . ALA A 1 152 ? 5.664 9.203 15.696 1.00 85.00 152 ALA A CA 1
ATOM 1123 C C . ALA A 1 152 ? 4.328 9.787 15.199 1.00 85.00 152 ALA A C 1
ATOM 1125 O O . ALA A 1 152 ? 3.790 9.315 14.200 1.00 85.00 152 ALA A O 1
ATOM 1126 N N . GLU A 1 153 ? 3.858 10.851 15.852 1.00 88.31 153 GLU A N 1
ATOM 1127 C CA . GLU A 1 153 ? 2.601 11.551 15.558 1.00 88.31 153 GLU A CA 1
ATOM 1128 C C . GLU A 1 153 ? 2.598 12.216 14.182 1.00 88.31 153 GLU A C 1
ATOM 1130 O O . GLU A 1 153 ? 1.549 12.336 13.565 1.00 88.31 153 GLU A O 1
ATOM 1135 N N . GLU A 1 154 ? 3.764 12.622 13.676 1.00 90.44 154 GLU A N 1
ATOM 1136 C CA . GLU A 1 154 ? 3.912 13.157 12.321 1.00 90.44 154 GLU A CA 1
ATOM 1137 C C . GLU A 1 154 ? 3.953 12.067 11.248 1.00 90.44 154 GLU A C 1
ATOM 1139 O O . GLU A 1 154 ? 3.685 12.356 10.081 1.00 90.44 154 GLU A O 1
ATOM 1144 N N . ARG A 1 155 ? 4.317 10.835 11.628 1.00 92.88 155 ARG A N 1
ATOM 1145 C CA . ARG A 1 155 ? 4.607 9.728 10.704 1.00 92.88 155 ARG A CA 1
ATOM 1146 C C . ARG A 1 155 ? 3.405 8.842 10.438 1.00 92.88 155 ARG A C 1
ATOM 1148 O O . ARG A 1 155 ? 3.222 8.390 9.309 1.00 92.88 155 ARG A O 1
ATOM 1155 N N . TYR A 1 156 ? 2.614 8.541 11.463 1.00 94.62 156 TYR A N 1
ATOM 1156 C CA . TYR A 1 156 ? 1.420 7.714 11.324 1.00 94.62 156 TYR A CA 1
ATOM 1157 C C . TYR A 1 156 ? 0.447 7.923 12.484 1.00 94.62 156 TYR A C 1
ATOM 1159 O O . TYR A 1 156 ? 0.820 8.365 13.566 1.00 94.62 156 TYR A O 1
ATOM 1167 N N . PHE A 1 157 ? -0.805 7.527 12.275 1.00 95.12 157 PHE A N 1
ATOM 1168 C CA . PHE A 1 157 ? -1.797 7.431 13.341 1.00 95.12 157 PHE A CA 1
ATOM 1169 C C . PHE A 1 157 ? -2.674 6.193 13.160 1.00 95.12 157 PHE A C 1
ATOM 1171 O O . PHE A 1 157 ? -2.815 5.669 12.051 1.00 95.12 157 PHE A O 1
ATOM 1178 N N . VAL A 1 158 ? -3.291 5.746 14.255 1.00 96.81 158 VAL A N 1
ATOM 1179 C CA . VAL A 1 158 ? -4.257 4.642 14.260 1.00 96.81 158 VAL A CA 1
ATOM 1180 C C . VAL A 1 158 ? -5.403 4.978 15.208 1.00 96.81 158 VAL A C 1
ATOM 1182 O O . VAL A 1 158 ? -5.179 5.271 16.381 1.00 96.81 158 VAL A O 1
ATOM 1185 N N . VAL A 1 159 ? -6.629 4.893 14.705 1.00 96.50 159 VAL A N 1
ATOM 1186 C CA . VAL A 1 159 ? -7.879 5.118 15.428 1.00 96.50 159 VAL A CA 1
ATOM 1187 C C . VAL A 1 159 ? -8.727 3.854 15.329 1.00 96.50 159 VAL A C 1
ATOM 1189 O O . VAL A 1 159 ? -9.092 3.402 14.245 1.00 96.50 159 VAL A O 1
ATOM 1192 N N . CYS A 1 160 ? -9.031 3.270 16.479 1.00 96.62 160 CYS A N 1
ATOM 1193 C CA . CYS A 1 160 ? -9.980 2.175 16.627 1.00 96.62 160 CYS A CA 1
ATOM 1194 C C . CYS A 1 160 ? -10.608 2.367 18.005 1.00 96.62 160 CYS A C 1
ATOM 1196 O O . CYS A 1 160 ? -10.064 1.922 19.011 1.00 96.62 160 CYS A O 1
ATOM 1198 N N . ASP A 1 161 ? -11.658 3.174 18.035 1.00 95.50 161 ASP A N 1
ATOM 1199 C CA . ASP A 1 161 ? -12.393 3.602 19.224 1.00 95.50 161 ASP A CA 1
ATOM 1200 C C . ASP A 1 161 ? -13.828 3.967 18.808 1.00 95.50 161 ASP A C 1
ATOM 1202 O O . ASP A 1 161 ? -14.222 3.755 17.651 1.00 95.50 161 ASP A O 1
ATOM 1206 N N . GLU A 1 162 ? -14.607 4.516 19.734 1.00 94.44 162 GLU A N 1
ATOM 1207 C CA . GLU A 1 162 ? -16.004 4.903 19.543 1.00 94.44 162 GLU A CA 1
ATOM 1208 C C . GLU A 1 162 ? -16.184 5.894 18.382 1.00 94.44 162 GLU A C 1
ATOM 1210 O O . GLU A 1 162 ? -17.229 5.889 17.733 1.00 94.44 162 GLU A O 1
ATOM 1215 N N . ARG A 1 163 ? -15.165 6.703 18.038 1.00 92.19 163 ARG A N 1
ATOM 1216 C CA . ARG A 1 163 ? -15.254 7.677 16.932 1.00 92.19 163 ARG A CA 1
ATOM 1217 C C . ARG A 1 163 ? -15.511 6.987 15.598 1.00 92.19 163 ARG A C 1
ATOM 1219 O O . ARG A 1 163 ? -16.244 7.519 14.767 1.00 92.19 163 ARG A O 1
ATOM 1226 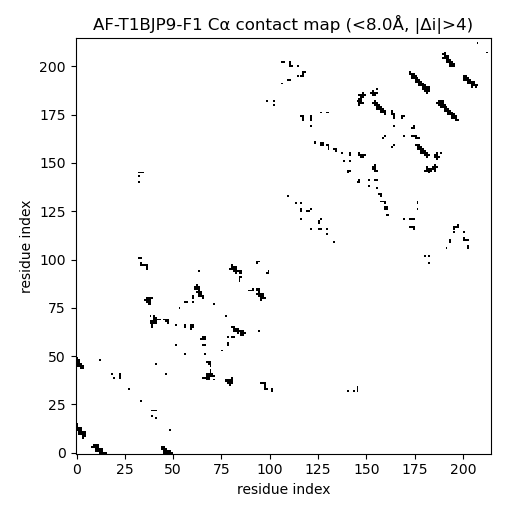N N . VAL A 1 164 ? -14.923 5.806 15.399 1.00 94.44 164 VAL A N 1
ATOM 1227 C CA . VAL A 1 164 ? -15.076 4.999 14.176 1.00 94.44 164 VAL A CA 1
ATOM 1228 C C . VAL A 1 164 ? -15.990 3.784 14.369 1.00 94.44 164 VAL A C 1
ATOM 1230 O O . VAL A 1 164 ? -16.489 3.250 13.376 1.00 94.44 164 VAL A O 1
ATOM 1233 N N . ASN A 1 165 ? -16.255 3.377 15.614 1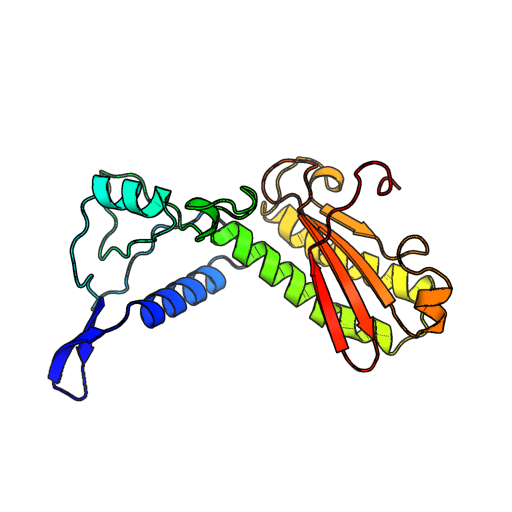.00 95.50 165 ASN A N 1
ATOM 1234 C CA . ASN A 1 165 ? -17.154 2.282 15.992 1.00 95.50 165 ASN A CA 1
ATOM 1235 C C . ASN A 1 165 ? -18.382 2.806 16.757 1.00 95.50 165 ASN A C 1
ATOM 1237 O O . ASN A 1 165 ? -18.556 2.551 17.945 1.00 95.50 165 ASN A O 1
ATOM 1241 N N . GLN A 1 166 ? -19.247 3.539 16.056 1.00 94.50 166 GLN A N 1
ATOM 1242 C CA . GLN A 1 166 ? -20.516 4.054 16.585 1.00 94.50 166 GLN A CA 1
ATOM 1243 C C . GLN A 1 166 ? -21.526 2.922 16.874 1.00 94.50 166 GLN A C 1
ATOM 1245 O O . GLN A 1 166 ? -21.431 1.867 16.229 1.00 94.50 166 GLN A O 1
ATOM 1250 N N . PRO A 1 167 ? -22.537 3.137 17.744 1.00 93.94 167 PRO A N 1
ATOM 1251 C CA . PRO A 1 167 ? -23.530 2.119 18.110 1.00 93.94 167 PRO A CA 1
ATOM 1252 C C . PRO A 1 167 ? -24.152 1.388 16.913 1.00 93.94 167 PRO A C 1
ATOM 1254 O O . PRO A 1 167 ? -24.204 0.163 16.911 1.00 93.94 167 PRO A O 1
ATOM 1257 N N . ASP A 1 168 ? -24.498 2.102 15.838 1.00 92.06 168 ASP A N 1
ATOM 1258 C CA . ASP A 1 168 ? -25.070 1.500 14.623 1.00 92.06 168 ASP A CA 1
ATOM 1259 C C . ASP A 1 168 ? -24.098 0.551 13.900 1.00 92.06 168 ASP A C 1
ATOM 1261 O O . ASP A 1 168 ? -24.480 -0.488 13.351 1.00 92.06 168 ASP A O 1
ATOM 1265 N N . SER A 1 169 ? -22.803 0.887 13.883 1.00 90.12 169 SER A N 1
ATOM 1266 C CA . SER A 1 169 ? -21.784 -0.000 13.312 1.00 90.12 169 SER A CA 1
ATOM 1267 C C . SER A 1 169 ? -21.571 -1.241 14.173 1.00 90.12 169 SER A C 1
ATOM 1269 O O . SER A 1 169 ? -21.460 -2.339 13.631 1.00 90.12 169 SER A O 1
ATOM 1271 N N . VAL A 1 170 ? -21.617 -1.087 15.498 1.00 92.88 170 VAL A N 1
ATOM 1272 C CA . VAL A 1 170 ? -21.500 -2.203 16.438 1.00 92.88 170 VAL A CA 1
ATOM 1273 C C . VAL A 1 170 ? -22.705 -3.135 16.328 1.00 92.88 170 VAL A C 1
ATOM 1275 O O . VAL A 1 170 ? -22.522 -4.340 16.165 1.00 92.88 170 VAL A O 1
ATOM 1278 N N . ALA A 1 171 ? -23.919 -2.579 16.305 1.00 91.31 171 ALA A N 1
ATOM 1279 C CA . ALA A 1 171 ? -25.168 -3.322 16.154 1.00 91.31 171 ALA A CA 1
ATOM 1280 C C . ALA A 1 171 ? -25.242 -4.101 14.829 1.00 91.31 171 ALA A C 1
ATOM 1282 O O . ALA A 1 171 ? -25.785 -5.200 14.783 1.00 91.31 171 ALA A O 1
ATOM 1283 N N . SER A 1 172 ? -24.642 -3.573 13.757 1.00 90.75 172 SER A N 1
ATOM 1284 C CA . SER A 1 172 ? -24.547 -4.258 12.457 1.00 90.75 172 SER A CA 1
ATOM 1285 C C . SER A 1 172 ? -23.380 -5.253 12.348 1.00 90.75 172 SER A C 1
ATOM 1287 O O . SER A 1 172 ? -23.084 -5.737 11.251 1.00 90.75 172 SER A O 1
ATOM 1289 N N . GLY A 1 173 ? -22.692 -5.556 13.456 1.00 90.50 173 GLY A N 1
ATOM 1290 C CA . GLY A 1 173 ? -21.566 -6.493 13.485 1.00 90.50 173 GLY A CA 1
ATOM 1291 C C . GLY A 1 173 ? -20.349 -6.011 12.689 1.00 90.50 173 GLY A C 1
ATOM 1292 O O . GLY A 1 173 ? -19.561 -6.825 12.204 1.00 90.50 173 GLY A O 1
ATOM 1293 N N . ARG A 1 174 ? -20.209 -4.692 12.500 1.00 95.19 174 ARG A N 1
ATOM 1294 C CA . ARG A 1 174 ? -19.105 -4.073 11.766 1.00 95.19 174 ARG A CA 1
ATOM 1295 C C . ARG A 1 174 ? -18.071 -3.505 12.732 1.00 95.19 174 ARG A C 1
ATOM 1297 O O . ARG A 1 174 ? -18.396 -2.701 13.601 1.00 95.19 174 ARG A O 1
ATOM 1304 N N . VAL A 1 175 ? -16.812 -3.875 12.516 1.00 96.69 175 VAL A N 1
ATOM 1305 C CA . VAL A 1 175 ? -15.658 -3.319 13.235 1.00 96.69 175 VAL A CA 1
ATOM 1306 C C . VAL A 1 175 ? -14.845 -2.463 12.275 1.00 96.69 175 VAL A C 1
ATOM 1308 O O . VAL A 1 175 ? -14.512 -2.905 11.174 1.00 96.69 175 VAL A O 1
ATOM 1311 N N . ASN A 1 176 ? -14.527 -1.243 12.684 1.00 97.19 176 ASN A N 1
ATOM 1312 C CA . ASN A 1 176 ? -13.797 -0.261 11.902 1.00 97.19 176 ASN A CA 1
ATOM 1313 C C . ASN A 1 176 ? -12.459 0.086 12.561 1.00 97.19 176 ASN A C 1
ATOM 1315 O O . ASN A 1 176 ? -12.367 0.296 13.772 1.00 97.19 176 ASN A O 1
ATOM 1319 N N . LEU A 1 177 ? -11.430 0.214 11.731 1.00 97.31 177 LEU A N 1
ATOM 1320 C CA . LEU A 1 177 ? -10.113 0.709 12.100 1.00 97.31 177 LEU A CA 1
ATOM 1321 C C . LEU A 1 177 ? -9.666 1.715 11.046 1.00 97.31 177 LEU A C 1
ATOM 1323 O O . LEU A 1 177 ? -9.646 1.424 9.853 1.00 97.31 177 LEU A O 1
ATOM 1327 N N . LEU A 1 178 ? -9.307 2.910 11.485 1.00 97.69 178 LEU A N 1
ATOM 1328 C CA . LEU A 1 178 ? -8.804 3.980 10.642 1.00 97.69 178 LEU A CA 1
ATOM 1329 C C . LEU A 1 178 ? -7.310 4.136 10.906 1.00 97.69 178 LEU A C 1
ATOM 1331 O O . LEU A 1 178 ? -6.890 4.229 12.054 1.00 97.69 178 LEU A O 1
ATOM 1335 N N . PHE A 1 179 ? -6.496 4.184 9.862 1.00 96.75 179 PHE A N 1
ATOM 1336 C CA . PHE A 1 179 ? -5.078 4.490 10.016 1.00 96.75 179 PHE A CA 1
ATOM 1337 C C . PHE A 1 179 ? -4.606 5.404 8.896 1.00 96.75 179 PHE A C 1
ATOM 1339 O O . PHE A 1 179 ? -5.125 5.353 7.777 1.00 96.75 179 PHE A O 1
ATOM 1346 N N . GLY A 1 180 ? -3.604 6.220 9.202 1.00 94.31 180 GLY A N 1
ATOM 1347 C CA . GLY A 1 180 ? -2.956 7.094 8.236 1.00 94.31 180 GLY A CA 1
ATOM 1348 C C . GLY A 1 180 ? -1.442 6.975 8.293 1.00 94.31 180 GLY A C 1
ATOM 1349 O O . GLY A 1 180 ? -0.881 6.713 9.357 1.00 94.31 180 GLY A O 1
ATOM 1350 N N . ILE A 1 181 ? -0.786 7.164 7.148 1.00 92.69 181 ILE A N 1
ATOM 1351 C CA . ILE A 1 181 ? 0.680 7.187 7.031 1.00 92.69 181 ILE A CA 1
ATOM 1352 C C . ILE A 1 181 ? 1.129 8.447 6.295 1.00 92.69 181 ILE A C 1
ATOM 1354 O O . ILE A 1 181 ? 0.519 8.847 5.303 1.00 92.69 181 ILE A O 1
ATOM 1358 N N . ALA A 1 182 ? 2.216 9.051 6.758 1.00 89.38 182 ALA A N 1
ATOM 1359 C CA . ALA A 1 182 ? 2.814 10.226 6.148 1.00 89.38 182 ALA A CA 1
ATOM 1360 C C . ALA A 1 182 ? 3.887 9.812 5.138 1.00 89.38 182 ALA A C 1
ATOM 1362 O O . ALA A 1 182 ? 5.082 9.838 5.418 1.00 89.38 182 ALA A O 1
ATOM 1363 N N . ALA A 1 183 ? 3.474 9.380 3.946 1.00 78.88 183 ALA A N 1
ATOM 1364 C CA . ALA A 1 183 ? 4.405 8.834 2.956 1.00 78.88 183 ALA A CA 1
ATOM 1365 C C . ALA A 1 183 ? 5.329 9.890 2.316 1.00 78.88 183 ALA A C 1
ATOM 1367 O O . ALA A 1 183 ? 6.380 9.539 1.784 1.00 78.88 183 ALA A O 1
ATOM 1368 N N . ARG A 1 184 ? 4.940 11.174 2.326 1.00 76.50 184 ARG A N 1
ATOM 1369 C CA . ARG A 1 184 ? 5.653 12.243 1.595 1.00 76.50 184 ARG A CA 1
ATOM 1370 C C . ARG A 1 184 ? 6.012 13.453 2.444 1.00 76.50 184 ARG A C 1
ATOM 1372 O O . ARG A 1 184 ? 7.130 13.946 2.351 1.00 76.50 184 ARG A O 1
ATOM 1379 N N . ARG A 1 185 ? 5.053 13.969 3.216 1.00 81.81 185 ARG A N 1
ATOM 1380 C CA . ARG A 1 185 ? 5.209 15.176 4.035 1.00 81.81 185 ARG A CA 1
ATOM 1381 C C . ARG A 1 185 ? 4.775 14.870 5.460 1.00 81.81 185 ARG A C 1
ATOM 1383 O O . ARG A 1 185 ? 3.742 14.236 5.653 1.00 81.81 185 ARG A O 1
ATOM 1390 N N . ALA A 1 186 ? 5.574 15.312 6.427 1.00 85.25 186 ALA A N 1
ATOM 1391 C CA . ALA A 1 186 ? 5.276 15.159 7.846 1.00 85.25 186 ALA A CA 1
ATOM 1392 C C . ALA A 1 186 ? 3.885 15.734 8.163 1.00 85.25 186 ALA A C 1
ATOM 1394 O O . ALA A 1 186 ? 3.551 16.830 7.709 1.00 85.25 186 ALA A O 1
ATOM 1395 N N . GLY A 1 187 ? 3.063 14.979 8.894 1.00 83.31 187 GLY A N 1
ATOM 1396 C CA . GLY A 1 187 ? 1.703 15.391 9.258 1.00 83.31 187 GLY A CA 1
ATOM 1397 C C . GLY A 1 187 ? 0.680 15.373 8.113 1.00 83.31 187 GLY A C 1
ATOM 1398 O O . GLY A 1 187 ? -0.472 15.759 8.318 1.00 83.31 187 GLY A O 1
ATOM 1399 N N . GLU A 1 188 ? 1.056 14.921 6.912 1.00 85.81 188 GLU A N 1
ATOM 1400 C CA . GLU A 1 188 ? 0.119 14.710 5.811 1.00 85.81 188 GLU A CA 1
ATOM 1401 C C . GLU A 1 188 ? -0.129 13.234 5.561 1.00 85.81 188 GLU A C 1
ATOM 1403 O O . GLU A 1 188 ? 0.712 12.535 4.999 1.00 85.81 188 GLU A O 1
ATOM 1408 N N . PHE A 1 189 ? -1.317 12.779 5.947 1.00 87.38 189 PHE A N 1
ATOM 1409 C CA . PHE A 1 189 ? -1.639 11.363 5.935 1.00 87.38 189 PHE A CA 1
ATOM 1410 C C . PHE A 1 189 ? -2.444 10.947 4.713 1.00 87.38 189 PHE A C 1
ATOM 1412 O O . PHE A 1 189 ? -3.569 11.403 4.497 1.00 87.38 189 PHE A O 1
ATOM 1419 N N . ASP A 1 190 ? -1.917 9.962 4.000 1.00 88.94 190 ASP A N 1
ATOM 1420 C CA . ASP A 1 190 ? -2.748 9.074 3.205 1.00 88.94 190 ASP A CA 1
ATOM 1421 C C . ASP A 1 190 ? -3.501 8.166 4.179 1.00 88.94 190 ASP A C 1
ATOM 1423 O O . ASP A 1 190 ? -2.878 7.535 5.035 1.00 88.94 190 ASP A O 1
ATOM 1427 N N . THR A 1 191 ? -4.834 8.139 4.104 1.00 92.81 191 THR A N 1
ATOM 1428 C CA . THR A 1 191 ? -5.662 7.485 5.129 1.00 92.81 191 THR A CA 1
ATOM 1429 C C . THR A 1 191 ? -6.516 6.364 4.552 1.00 92.81 191 THR A C 1
ATOM 1431 O O . THR A 1 191 ? -7.082 6.491 3.464 1.00 92.81 191 THR A O 1
ATOM 1434 N N . TRP A 1 192 ? -6.661 5.277 5.311 1.00 96.06 192 TRP A N 1
ATOM 1435 C CA . TRP A 1 192 ? -7.549 4.164 4.990 1.00 96.06 192 TRP A CA 1
ATOM 1436 C C . TRP A 1 192 ? -8.474 3.844 6.150 1.00 96.06 192 TRP A C 1
ATOM 1438 O O . TRP A 1 192 ? -8.045 3.766 7.300 1.00 96.06 192 TRP A O 1
ATOM 1448 N N . LEU A 1 193 ? -9.734 3.581 5.812 1.00 97.19 193 LEU A N 1
ATOM 1449 C CA . LEU A 1 193 ? -10.675 2.918 6.698 1.00 97.19 193 LEU A CA 1
ATOM 1450 C C . LEU A 1 193 ? -10.706 1.433 6.343 1.00 97.19 193 LEU A C 1
ATOM 1452 O O . LEU A 1 193 ? -11.072 1.062 5.224 1.00 97.19 193 LEU A O 1
ATOM 1456 N N . VAL A 1 194 ? -10.332 0.599 7.303 1.00 97.81 194 VAL A N 1
ATOM 1457 C CA . VAL A 1 194 ? -10.518 -0.846 7.267 1.00 97.81 194 VAL A CA 1
ATOM 1458 C C . VAL A 1 194 ? -11.825 -1.172 7.971 1.00 97.81 194 VAL A C 1
ATOM 1460 O O . VAL A 1 194 ? -12.009 -0.826 9.135 1.00 97.81 194 VAL A O 1
ATOM 1463 N N . SER A 1 195 ? -12.728 -1.837 7.260 1.00 97.31 195 SER A N 1
ATOM 1464 C CA . SER A 1 195 ? -13.992 -2.322 7.807 1.00 97.31 195 SER A CA 1
ATOM 1465 C C . SER A 1 195 ? -14.039 -3.842 7.724 1.00 97.31 195 SER A C 1
ATOM 1467 O O . SER A 1 195 ? -13.780 -4.422 6.666 1.00 97.31 195 SER A O 1
ATOM 1469 N N . HIS A 1 196 ? -14.398 -4.482 8.831 1.00 97.50 196 HIS A N 1
ATOM 1470 C CA . HIS A 1 196 ? -14.597 -5.921 8.931 1.00 97.50 196 HIS A CA 1
ATOM 1471 C C . HIS A 1 196 ? -16.065 -6.238 9.193 1.00 97.50 196 HIS A C 1
ATOM 1473 O O . HIS A 1 196 ? -16.673 -5.679 10.102 1.00 97.50 196 HIS A O 1
ATOM 1479 N N . GLN A 1 197 ? -16.607 -7.160 8.405 1.00 94.94 197 GLN A N 1
ATOM 1480 C CA . GLN A 1 197 ? -17.911 -7.793 8.594 1.00 94.94 197 GLN A CA 1
ATOM 1481 C C . GLN A 1 197 ? -17.765 -9.310 8.406 1.00 94.94 197 GLN A C 1
ATOM 1483 O O . GLN A 1 197 ? -16.802 -9.748 7.768 1.00 94.94 197 GLN A O 1
ATOM 1488 N N . PRO A 1 198 ? -18.666 -10.152 8.936 1.00 90.69 198 PRO A N 1
ATOM 1489 C CA . PRO A 1 198 ? -18.526 -11.605 8.818 1.00 90.69 198 PRO A CA 1
ATOM 1490 C C . PRO A 1 198 ? -18.336 -12.083 7.371 1.00 90.69 198 PRO A C 1
ATOM 1492 O O . PRO A 1 198 ? -17.468 -12.913 7.116 1.00 90.69 198 PRO A O 1
ATOM 1495 N N . ALA A 1 199 ? -19.033 -11.470 6.411 1.00 92.62 199 ALA A N 1
ATOM 1496 C CA . ALA A 1 199 ? -18.926 -11.815 4.994 1.00 92.62 199 ALA A CA 1
ATOM 1497 C C . ALA A 1 199 ? -17.635 -11.325 4.310 1.00 92.62 199 ALA A C 1
ATOM 1499 O O . ALA A 1 199 ? -17.167 -11.962 3.371 1.00 92.62 199 ALA A O 1
ATOM 1500 N N . ALA A 1 200 ? -17.062 -10.193 4.738 1.00 93.88 200 ALA A N 1
ATOM 1501 C CA . ALA A 1 200 ? -15.934 -9.578 4.042 1.00 93.88 200 ALA A CA 1
ATOM 1502 C C . ALA A 1 200 ? -15.128 -8.607 4.915 1.00 93.88 200 ALA A C 1
ATOM 1504 O O . ALA A 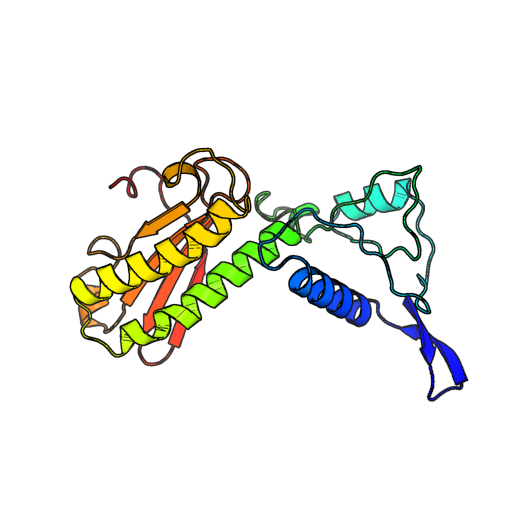1 200 ? -15.635 -7.992 5.854 1.00 93.88 200 ALA A O 1
ATOM 1505 N N . SER A 1 201 ? -13.869 -8.418 4.532 1.00 96.62 201 SER A N 1
ATOM 1506 C CA . SER A 1 201 ? -13.050 -7.280 4.946 1.00 96.62 201 SER A CA 1
ATOM 1507 C C . SER A 1 201 ? -12.831 -6.355 3.762 1.00 96.62 201 SER A C 1
ATOM 1509 O O . SER A 1 201 ? -12.826 -6.804 2.617 1.00 96.62 201 SER A O 1
ATOM 1511 N N . ARG A 1 202 ? -12.648 -5.064 4.036 1.00 96.25 202 ARG A N 1
ATOM 1512 C CA . ARG A 1 202 ? -12.266 -4.102 3.007 1.00 96.25 202 ARG A CA 1
ATOM 1513 C C . ARG A 1 202 ? -11.472 -2.950 3.599 1.00 96.25 202 ARG A C 1
ATOM 1515 O O . ARG A 1 202 ? -11.985 -2.234 4.456 1.00 96.25 202 ARG A O 1
ATOM 1522 N N . ALA A 1 203 ? -10.276 -2.705 3.077 1.00 96.38 203 ALA A N 1
ATOM 1523 C CA . ALA A 1 203 ? -9.580 -1.434 3.227 1.00 96.38 203 ALA A CA 1
ATOM 1524 C C . ALA A 1 203 ? -9.950 -0.489 2.077 1.00 96.38 203 ALA A C 1
ATOM 1526 O O . ALA A 1 203 ? -9.789 -0.815 0.898 1.00 96.38 203 ALA A O 1
ATOM 1527 N N . ARG A 1 204 ? -10.432 0.713 2.403 1.00 94.12 204 ARG A N 1
ATOM 1528 C CA . ARG A 1 204 ? -10.727 1.762 1.416 1.00 94.12 204 ARG A CA 1
ATOM 1529 C C . ARG A 1 204 ? -10.000 3.060 1.762 1.00 94.12 204 ARG A C 1
ATOM 1531 O O . ARG A 1 204 ? -9.968 3.419 2.939 1.00 94.12 204 ARG A O 1
ATOM 1538 N N . PRO A 1 205 ? -9.445 3.780 0.772 1.00 91.44 205 PRO A N 1
ATOM 1539 C CA . PRO A 1 205 ? -8.909 5.109 1.018 1.00 91.44 205 PRO A CA 1
ATOM 1540 C C . PRO A 1 205 ? -10.040 6.051 1.449 1.00 91.44 205 PRO A C 1
ATOM 1542 O O . PRO A 1 205 ? -11.161 5.960 0.937 1.00 91.44 205 PRO A O 1
ATOM 1545 N N . VAL A 1 206 ? -9.751 6.941 2.392 1.00 90.75 206 VAL A N 1
ATOM 1546 C CA . VAL A 1 206 ? -10.694 7.945 2.899 1.00 90.75 206 VAL A CA 1
ATOM 1547 C C . VAL A 1 206 ? -9.998 9.289 3.052 1.00 90.75 206 VAL A C 1
ATOM 1549 O O . VAL A 1 206 ? -8.827 9.347 3.411 1.00 90.75 206 VAL A O 1
ATOM 1552 N N . SER A 1 207 ? -10.725 10.371 2.783 1.00 81.88 207 SER A N 1
ATOM 1553 C CA . SER A 1 207 ? -10.292 11.709 3.181 1.00 81.88 207 SER A CA 1
ATOM 1554 C C . SER A 1 207 ? -10.824 11.974 4.582 1.00 81.88 207 SER A C 1
ATOM 1556 O O . SER A 1 207 ? -12.014 11.770 4.832 1.00 81.88 207 SER A O 1
ATOM 1558 N N . VAL A 1 208 ? -9.950 12.375 5.501 1.00 76.12 208 VAL A N 1
ATOM 1559 C CA . VAL A 1 208 ? -10.331 12.667 6.884 1.00 76.12 208 VAL A CA 1
ATOM 1560 C C . VAL A 1 208 ? -10.036 14.124 7.171 1.00 76.12 208 VAL A C 1
ATOM 1562 O O . VAL A 1 208 ? -8.969 14.637 6.831 1.00 76.12 208 VAL A O 1
ATOM 1565 N N . ASN A 1 209 ? -11.003 14.802 7.780 1.00 62.72 209 ASN A N 1
ATOM 1566 C CA . ASN A 1 209 ? -10.858 16.206 8.111 1.00 62.72 209 ASN A CA 1
ATOM 1567 C C . ASN A 1 209 ? -9.903 16.341 9.311 1.00 62.72 209 ASN A C 1
ATOM 1569 O O . ASN A 1 209 ? -10.175 15.789 10.379 1.00 62.72 209 ASN A O 1
ATOM 1573 N N . ARG A 1 210 ? -8.781 17.055 9.128 1.00 53.53 210 ARG A N 1
ATOM 1574 C CA . ARG A 1 210 ? -7.623 17.096 10.055 1.00 53.53 210 ARG A CA 1
ATOM 1575 C C . ARG A 1 210 ? -7.961 17.512 11.498 1.00 53.53 210 ARG A C 1
ATOM 1577 O O . ARG A 1 210 ? -7.172 17.254 12.400 1.00 53.53 210 ARG A O 1
ATOM 1584 N N . LEU A 1 211 ? -9.106 18.157 11.723 1.00 43.97 211 LEU A N 1
ATOM 1585 C CA . LEU A 1 211 ? -9.540 18.656 13.033 1.00 43.97 211 LEU A CA 1
ATOM 1586 C C . LEU A 1 211 ? -10.226 17.593 13.911 1.00 43.97 211 LEU A C 1
ATOM 1588 O O . LEU A 1 211 ? -10.284 17.772 15.120 1.00 43.97 211 LEU A O 1
ATOM 1592 N N . ALA A 1 212 ? -10.710 16.485 13.339 1.00 44.44 212 ALA A N 1
ATOM 1593 C CA . ALA A 1 212 ? -11.476 15.466 14.072 1.00 44.44 212 ALA A CA 1
ATOM 1594 C C . ALA A 1 212 ? -10.630 14.281 14.589 1.00 44.44 212 ALA A C 1
ATOM 1596 O O . ALA A 1 212 ? -11.147 13.403 15.277 1.00 44.44 212 ALA A O 1
ATOM 1597 N N . THR A 1 213 ? -9.339 14.2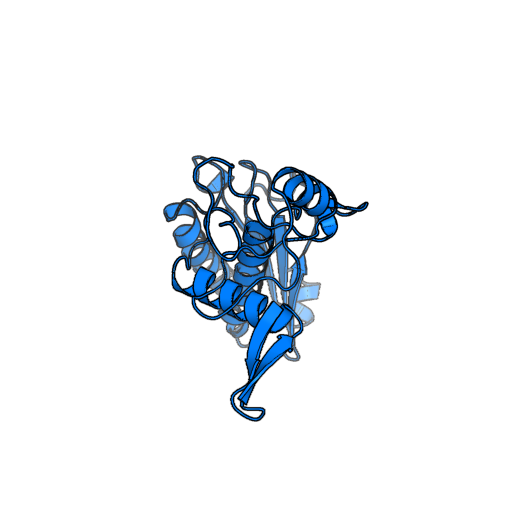22 14.239 1.00 46.34 213 THR A N 1
ATOM 1598 C CA . THR A 1 213 ? -8.460 13.066 14.510 1.00 46.34 213 THR A CA 1
ATOM 1599 C C . THR A 1 213 ? -7.379 13.312 15.556 1.00 46.34 213 THR A C 1
ATOM 1601 O O . THR A 1 213 ? -6.590 12.404 15.813 1.00 46.34 213 THR A O 1
ATOM 1604 N N . ARG A 1 214 ? -7.317 14.500 16.174 1.00 42.12 214 ARG A N 1
ATOM 1605 C CA . ARG A 1 214 ? -6.457 14.686 17.351 1.00 42.12 214 ARG A CA 1
ATOM 1606 C C . ARG A 1 214 ? -6.996 13.827 18.512 1.00 42.12 214 ARG A C 1
ATOM 1608 O O . ARG A 1 214 ? -8.216 13.661 18.592 1.00 42.12 214 ARG A O 1
ATOM 1615 N N . PRO A 1 215 ? -6.119 13.181 19.301 1.00 46.50 215 PRO A N 1
ATOM 1616 C CA . PRO A 1 215 ? -6.528 12.537 20.545 1.00 46.50 215 PRO A CA 1
ATOM 1617 C C . PRO A 1 215 ? -7.113 13.559 21.523 1.00 46.50 215 PRO A C 1
ATOM 1619 O O . PRO A 1 215 ? -6.715 14.746 21.445 1.00 46.50 215 PRO A O 1
#

Secondary structure (DSSP, 8-state):
-EEEETTTTEEEE--THHHHHHHHHHHHHH-TT-------BPPTT-B-SS---HHHHHHHHHTT-PPPBSS--SSS-----B-GGGSSSS-GGG-BHHHHHHHHHHHHHHHHHTGGGGGS--SHHHHHHHHHHHHHHHHHHHHTT-S-SSSHHHHEEEE-STTTS-HHHHHTT-EEEEEEE-SSSTT--EEEEEEEETTEEEEEEE---TTS---

Nearest PDB structures (foldseek):
  8bky-assembly1_A  TM=7.619E-01  e=8.277E-09  Streptomyces coelicolor A3(2)
  7ae0-assembly1_3A  TM=7.975E-01  e=1.070E-08  Algoriphagus machipongonensis
  7b5h-assembly1_AO  TM=7.814E-01  e=6.053E-08  Nostoc sp. PCC 7120 = FACHB-418
  7b5h-assembly1_AP  TM=7.863E-01  e=4.682E-08  Nostoc sp. PCC 7120 = FACHB-418
  6rao-assembly1_D  TM=7.906E-01  e=2.649E-07  Serratia entomophila

Radius of gyration: 21.17 Å; Cα contacts (8 Å, |Δi|>4): 334; chains: 1; bounding box: 52×42×56 Å

InterPro domains:
  IPR052042 Tail sheath structural protein [PTHR35861] (2-189)